Protein AF-A0A7S3NAS2-F1 (afdb_monomer_lite)

Structure (mmCIF, N/CA/C/O backbone):
data_AF-A0A7S3NAS2-F1
#
_entry.id   AF-A0A7S3NAS2-F1
#
loop_
_atom_site.group_PDB
_atom_site.id
_atom_site.type_symbol
_atom_site.label_atom_id
_atom_site.label_alt_id
_atom_site.label_comp_id
_atom_site.label_asym_id
_atom_site.label_entity_id
_atom_site.label_seq_id
_atom_site.pdbx_PDB_ins_code
_atom_site.Cartn_x
_atom_site.Cartn_y
_atom_site.Cartn_z
_atom_site.occupancy
_atom_site.B_iso_or_equiv
_atom_site.auth_seq_id
_atom_site.auth_comp_id
_atom_site.auth_asym_id
_atom_site.auth_atom_id
_atom_site.pdbx_PDB_model_num
ATOM 1 N N . ILE A 1 1 ? 49.429 23.864 3.002 1.00 45.00 1 ILE A N 1
ATOM 2 C CA . ILE A 1 1 ? 49.066 22.606 3.698 1.00 45.00 1 ILE A CA 1
ATOM 3 C C . ILE A 1 1 ? 47.971 21.965 2.868 1.00 45.00 1 ILE A C 1
ATOM 5 O O . ILE A 1 1 ? 46.980 22.615 2.568 1.00 45.00 1 ILE A O 1
ATOM 9 N N . THR A 1 2 ? 48.275 20.794 2.331 1.00 40.41 2 THR A N 1
ATOM 10 C CA . THR A 1 2 ? 47.599 20.140 1.210 1.00 40.41 2 THR A CA 1
ATOM 11 C C . THR A 1 2 ? 46.144 19.785 1.524 1.00 40.41 2 THR A C 1
ATOM 13 O O . THR A 1 2 ? 45.834 19.300 2.609 1.00 40.41 2 THR A O 1
ATOM 16 N N . MET A 1 3 ? 45.258 19.955 0.534 1.00 51.53 3 MET A N 1
ATOM 17 C CA . MET A 1 3 ? 43.866 19.462 0.502 1.00 51.53 3 MET A CA 1
ATOM 18 C C . MET A 1 3 ? 43.751 17.917 0.569 1.00 51.53 3 MET A C 1
ATOM 20 O O . MET A 1 3 ? 42.722 17.351 0.225 1.00 51.53 3 MET A O 1
ATOM 24 N N . SER A 1 4 ? 44.799 17.211 1.000 1.00 56.00 4 SER A N 1
ATOM 25 C CA . SER A 1 4 ? 44.917 15.752 0.943 1.00 56.00 4 SER A CA 1
ATOM 26 C C . SER A 1 4 ? 44.416 15.023 2.196 1.00 56.00 4 SER A C 1
ATOM 28 O O . SER A 1 4 ? 44.473 13.803 2.222 1.00 56.00 4 SER A O 1
ATOM 30 N N . ASN A 1 5 ? 43.935 15.736 3.225 1.00 56.59 5 ASN A N 1
ATOM 31 C CA . ASN A 1 5 ? 43.570 15.145 4.525 1.00 56.59 5 ASN A CA 1
ATOM 32 C C . ASN A 1 5 ? 42.090 15.306 4.921 1.00 56.59 5 ASN A C 1
ATOM 34 O O . ASN A 1 5 ? 41.724 15.011 6.058 1.00 56.59 5 ASN A O 1
ATOM 38 N N . LEU A 1 6 ? 41.216 15.756 4.017 1.00 57.75 6 LEU A N 1
ATOM 39 C CA . LEU A 1 6 ? 39.774 15.714 4.273 1.00 57.75 6 LEU A CA 1
ATOM 40 C C . LEU A 1 6 ? 39.255 14.314 3.935 1.00 57.75 6 LEU A C 1
ATOM 42 O O . LEU A 1 6 ? 38.996 13.995 2.777 1.00 57.75 6 LEU A O 1
ATOM 46 N N . ASN A 1 7 ? 39.121 13.475 4.965 1.00 61.97 7 ASN A N 1
ATOM 47 C CA . ASN A 1 7 ? 38.480 12.165 4.870 1.00 61.97 7 ASN A CA 1
ATOM 48 C C . ASN A 1 7 ? 37.118 12.287 4.162 1.00 61.97 7 ASN A C 1
ATOM 50 O O . ASN A 1 7 ? 36.307 13.153 4.499 1.00 61.97 7 ASN A O 1
ATOM 54 N N . ALA A 1 8 ? 36.835 11.384 3.219 1.00 61.78 8 ALA A N 1
ATOM 55 C CA . ALA A 1 8 ? 35.589 11.355 2.443 1.00 61.78 8 ALA A CA 1
ATOM 56 C C . ALA A 1 8 ? 34.310 11.357 3.318 1.00 61.78 8 ALA A C 1
ATOM 58 O O . ALA A 1 8 ? 33.257 11.849 2.907 1.00 61.78 8 ALA A O 1
ATOM 59 N N . SER A 1 9 ? 34.405 10.880 4.562 1.00 61.03 9 SER A N 1
ATOM 60 C CA . SER A 1 9 ? 33.341 10.919 5.575 1.00 61.03 9 SER A CA 1
ATOM 61 C C . SER A 1 9 ? 33.006 12.330 6.090 1.00 61.03 9 SER A C 1
ATOM 63 O O . SER A 1 9 ? 31.852 12.624 6.396 1.00 61.03 9 SER A O 1
ATOM 65 N N . GLN A 1 10 ? 33.977 13.243 6.155 1.00 61.06 10 GLN A N 1
ATOM 66 C CA . GLN A 1 10 ? 33.737 14.627 6.585 1.00 61.06 10 GLN A CA 1
ATOM 67 C C . GLN A 1 10 ? 33.110 15.468 5.462 1.00 61.06 10 GLN A C 1
ATOM 69 O O . GLN A 1 10 ? 32.237 16.299 5.713 1.00 61.06 10 GLN A O 1
ATOM 74 N N . LEU A 1 11 ? 33.485 15.199 4.208 1.00 62.84 11 LEU A N 1
ATOM 75 C CA . LEU A 1 11 ? 32.902 15.847 3.026 1.00 62.84 11 LEU A CA 1
ATOM 76 C C . LEU A 1 11 ? 31.455 15.395 2.759 1.00 62.84 11 LEU A C 1
ATOM 78 O O . LEU A 1 11 ? 30.619 16.203 2.352 1.00 62.84 11 LEU A O 1
ATOM 82 N N . THR A 1 12 ? 31.123 14.132 3.038 1.00 63.22 12 THR A N 1
ATOM 83 C CA . THR A 1 12 ? 29.741 13.622 2.943 1.00 63.22 12 THR A CA 1
ATOM 84 C C . THR A 1 12 ? 28.830 14.227 4.012 1.00 63.22 12 THR A C 1
ATOM 86 O O . THR A 1 12 ? 27.723 14.652 3.684 1.00 63.22 12 THR A O 1
ATOM 89 N N . PHE A 1 13 ? 29.300 14.385 5.254 1.00 67.31 13 PHE A N 1
ATOM 90 C CA . PHE A 1 13 ? 28.538 15.071 6.305 1.00 67.31 13 PHE A CA 1
ATOM 91 C C . PHE A 1 13 ? 28.228 16.536 5.951 1.00 67.31 13 PHE A C 1
ATOM 93 O O . PHE A 1 13 ? 27.088 16.982 6.098 1.00 67.31 13 PHE A O 1
ATOM 100 N N . LEU A 1 14 ? 29.203 17.272 5.403 1.00 69.81 14 LEU A N 1
ATOM 101 C CA . LEU A 1 14 ? 29.006 18.656 4.949 1.00 69.81 14 LEU A CA 1
ATOM 102 C C . LEU A 1 14 ? 28.025 18.768 3.765 1.00 69.81 14 LEU A C 1
ATOM 104 O O . LEU A 1 14 ? 27.341 19.784 3.638 1.00 69.81 14 LEU A O 1
ATOM 108 N N . ARG A 1 15 ? 27.902 17.724 2.933 1.00 67.75 15 ARG A N 1
ATOM 109 C CA . ARG A 1 15 ? 26.929 17.654 1.826 1.00 67.75 15 ARG A CA 1
ATOM 110 C C . ARG A 1 15 ? 25.514 17.284 2.295 1.00 67.75 15 ARG A C 1
ATOM 112 O O . ARG A 1 15 ? 24.540 17.815 1.763 1.00 67.75 15 ARG A O 1
ATOM 119 N N . VAL A 1 16 ? 25.389 16.408 3.294 1.00 74.00 16 VAL A N 1
ATOM 120 C CA . VAL A 1 16 ? 24.098 15.905 3.811 1.00 74.00 16 VAL A CA 1
ATOM 121 C C . VAL A 1 16 ? 23.488 16.838 4.869 1.00 74.00 16 VAL A C 1
ATOM 123 O O . VAL A 1 16 ? 22.265 16.984 4.933 1.00 74.00 16 VAL A O 1
ATOM 126 N N . GLY A 1 17 ? 24.309 17.545 5.651 1.00 79.69 17 GLY A N 1
ATOM 127 C CA . GLY A 1 17 ? 23.861 18.475 6.696 1.00 79.69 17 GLY A CA 1
ATOM 128 C C . GLY A 1 17 ? 22.845 19.526 6.214 1.00 79.69 17 GLY A C 1
ATOM 129 O O . GLY A 1 17 ? 21.773 19.649 6.812 1.00 79.69 17 GLY A O 1
ATOM 130 N N . PRO A 1 18 ? 23.092 20.243 5.099 1.00 85.38 18 PRO A N 1
ATOM 131 C CA . PRO A 1 18 ? 22.132 21.197 4.546 1.00 85.38 18 PRO A CA 1
ATOM 132 C C . PRO A 1 18 ? 20.806 20.560 4.097 1.00 85.38 18 PRO A C 1
ATOM 134 O O . PRO A 1 18 ? 19.758 21.197 4.220 1.00 85.38 18 PRO A O 1
ATOM 137 N N . GLN A 1 19 ? 20.822 19.314 3.605 1.00 82.19 19 GLN A N 1
ATOM 138 C CA . GLN A 1 19 ? 19.605 18.592 3.213 1.00 82.19 19 GLN A CA 1
ATOM 139 C C . GLN A 1 19 ? 18.783 18.167 4.434 1.00 82.19 19 GLN A C 1
ATOM 141 O O . GLN A 1 19 ? 17.576 18.410 4.465 1.00 82.19 19 GLN A O 1
ATOM 146 N N . LEU A 1 20 ? 19.429 17.655 5.485 1.00 84.44 20 LEU A N 1
ATOM 147 C CA . LEU A 1 20 ? 18.758 17.338 6.749 1.00 84.44 20 LEU A CA 1
ATOM 148 C C . LEU A 1 20 ? 18.153 18.586 7.397 1.00 84.44 20 LEU A C 1
ATOM 150 O O . LEU A 1 20 ? 17.009 18.558 7.843 1.00 84.44 20 LEU A O 1
ATOM 154 N N . VAL A 1 21 ? 18.859 19.720 7.375 1.00 88.06 21 VAL A N 1
ATOM 155 C CA . VAL A 1 21 ? 18.317 20.995 7.868 1.00 88.06 21 VAL A CA 1
ATOM 156 C C . VAL A 1 21 ? 17.099 21.440 7.049 1.00 88.06 21 VAL A C 1
ATOM 158 O O . VAL A 1 21 ? 16.148 21.965 7.628 1.00 88.06 21 VAL A O 1
ATOM 161 N N . ARG A 1 22 ? 17.073 21.219 5.725 1.00 85.94 22 ARG A N 1
ATOM 162 C CA . ARG A 1 22 ? 15.877 21.481 4.899 1.00 85.94 22 ARG A CA 1
ATOM 163 C C . ARG A 1 22 ? 14.706 20.580 5.301 1.00 85.94 22 ARG A C 1
ATOM 165 O O . ARG A 1 22 ? 13.615 21.102 5.514 1.00 85.94 22 ARG A O 1
ATOM 172 N N . VAL A 1 23 ? 14.930 19.280 5.495 1.00 86.00 23 VAL A N 1
ATOM 173 C CA . VAL A 1 23 ? 13.893 18.339 5.964 1.00 86.00 23 VAL A CA 1
ATOM 174 C C . VAL A 1 23 ? 13.367 18.739 7.350 1.00 86.00 23 VAL A C 1
ATOM 176 O O . VAL A 1 23 ? 12.157 18.844 7.548 1.00 86.00 23 VAL A O 1
ATOM 179 N N . LEU A 1 24 ? 14.250 19.084 8.293 1.00 87.00 24 LEU A N 1
ATOM 180 C CA . LEU A 1 24 ? 13.869 19.556 9.632 1.00 87.00 24 LEU A CA 1
ATOM 181 C C . LEU A 1 24 ? 13.107 20.891 9.607 1.00 87.00 24 LEU A C 1
ATOM 183 O O . LEU A 1 24 ? 12.275 21.152 10.480 1.00 87.00 24 LEU A O 1
ATOM 187 N N . ARG A 1 25 ? 13.342 21.748 8.606 1.00 85.94 25 ARG A N 1
ATOM 188 C CA . ARG A 1 25 ? 12.520 22.950 8.391 1.00 85.94 25 ARG A CA 1
ATOM 189 C C . ARG A 1 25 ? 11.116 22.586 7.910 1.00 85.94 25 ARG A C 1
ATOM 191 O O . ARG A 1 25 ? 10.161 23.162 8.426 1.00 85.94 25 ARG A O 1
ATOM 198 N N . VAL A 1 26 ? 10.983 21.621 6.995 1.00 88.69 26 VAL A N 1
ATOM 199 C CA . VAL A 1 26 ? 9.677 21.116 6.522 1.00 88.69 26 VAL A CA 1
ATOM 200 C C . VAL A 1 26 ? 8.904 20.435 7.656 1.00 88.69 26 VAL A C 1
ATOM 202 O O . VAL A 1 26 ? 7.703 20.651 7.779 1.00 88.69 26 VAL A O 1
ATOM 205 N N . MET A 1 27 ? 9.580 19.741 8.579 1.00 86.12 27 MET A N 1
ATOM 206 C CA . MET A 1 27 ? 8.953 19.149 9.774 1.00 86.12 27 MET A CA 1
ATOM 207 C C . MET A 1 27 ? 8.182 20.158 10.633 1.00 86.12 27 MET A C 1
ATOM 209 O O . MET A 1 27 ? 7.256 19.774 11.346 1.00 86.12 27 MET A O 1
ATOM 213 N N . ARG A 1 28 ? 8.486 21.461 10.551 1.00 84.94 28 ARG A N 1
ATOM 214 C CA . ARG A 1 28 ? 7.706 22.500 11.246 1.00 84.94 28 ARG A CA 1
ATOM 215 C C . ARG A 1 28 ? 6.265 22.597 10.744 1.00 84.94 28 ARG A C 1
ATOM 217 O O . ARG A 1 28 ? 5.431 23.120 11.478 1.00 84.94 28 ARG A O 1
ATOM 224 N N . VAL A 1 29 ? 5.946 22.080 9.554 1.00 87.25 29 VAL A N 1
ATOM 225 C CA . VAL A 1 29 ? 4.570 21.949 9.038 1.00 87.25 29 VAL A CA 1
ATOM 226 C C . VAL A 1 29 ? 3.717 21.043 9.941 1.00 87.25 29 VAL A C 1
ATOM 228 O O . VAL A 1 29 ? 2.517 21.270 10.052 1.00 87.25 29 VAL A O 1
ATOM 231 N N . SER A 1 30 ? 4.320 20.131 10.717 1.00 84.19 30 SER A N 1
ATOM 232 C CA . SER A 1 30 ? 3.618 19.321 11.735 1.00 84.19 30 SER A CA 1
ATOM 233 C C . SER A 1 30 ? 2.870 20.146 12.792 1.00 84.19 30 SER A C 1
ATOM 235 O O . SER A 1 30 ? 1.912 19.664 13.395 1.00 84.19 30 SER A O 1
ATOM 237 N N . ARG A 1 31 ? 3.231 21.422 12.996 1.00 82.81 31 ARG A N 1
ATOM 238 C CA . ARG A 1 31 ? 2.453 22.329 13.857 1.00 82.81 31 ARG A CA 1
ATOM 239 C C . ARG A 1 31 ? 1.033 22.567 13.333 1.00 82.81 31 ARG A C 1
ATOM 241 O O . ARG A 1 31 ? 0.148 22.825 14.140 1.00 82.81 31 ARG A O 1
ATOM 248 N N . LEU A 1 32 ? 0.806 22.448 12.021 1.00 82.00 32 LEU A N 1
ATOM 249 C CA . LEU A 1 32 ? -0.530 22.488 11.420 1.00 82.00 32 LEU A CA 1
ATOM 250 C C . LEU A 1 32 ? -1.319 21.217 11.752 1.00 82.00 32 LEU A C 1
ATOM 252 O O . LEU A 1 32 ? -2.501 21.306 12.053 1.00 82.00 32 LEU A O 1
ATOM 256 N N . LEU A 1 33 ? -0.666 20.053 11.825 1.00 79.31 33 LEU A N 1
ATOM 257 C CA . LEU A 1 33 ? -1.311 18.821 12.297 1.00 79.31 33 LEU A CA 1
ATOM 258 C C . LEU A 1 33 ? -1.750 18.934 13.765 1.00 79.31 33 LEU A C 1
ATOM 260 O O . LEU A 1 33 ? -2.759 18.364 14.155 1.00 79.31 33 LEU A O 1
ATOM 264 N N . ARG A 1 34 ? -1.069 19.743 14.589 1.00 75.12 34 ARG A N 1
ATOM 265 C CA . ARG A 1 34 ? -1.550 20.052 15.950 1.00 75.12 34 ARG A CA 1
ATOM 266 C C . ARG A 1 34 ? -2.834 20.890 15.962 1.00 75.12 34 ARG A C 1
ATOM 268 O O . ARG A 1 34 ? -3.556 20.837 16.952 1.00 75.12 34 ARG A O 1
ATOM 275 N N . LEU A 1 35 ? -3.138 21.645 14.901 1.00 80.12 35 LEU A N 1
ATOM 276 C CA . LEU A 1 35 ? -4.401 22.386 14.780 1.00 80.12 35 LEU A CA 1
ATOM 277 C C . LEU A 1 35 ? -5.594 21.434 14.646 1.00 80.12 35 LEU A C 1
ATOM 279 O O . LEU A 1 35 ? -6.678 21.742 15.131 1.00 80.12 35 LEU A O 1
ATOM 283 N N . ILE A 1 36 ? -5.363 20.244 14.086 1.00 79.38 36 ILE A N 1
ATOM 284 C CA . ILE A 1 36 ? -6.353 19.168 14.011 1.00 79.38 36 ILE A CA 1
ATOM 285 C C . ILE A 1 36 ? -6.830 18.772 15.404 1.00 79.38 36 ILE A C 1
ATOM 287 O O . ILE A 1 36 ? -8.019 18.557 15.605 1.00 79.38 36 ILE A O 1
ATOM 291 N N . ASN A 1 37 ? -5.935 18.805 16.395 1.00 73.25 37 ASN A N 1
ATOM 292 C CA . ASN A 1 37 ? -6.285 18.495 17.776 1.00 73.25 37 ASN A CA 1
ATOM 293 C C . ASN A 1 37 ? -7.156 19.552 18.465 1.00 73.25 37 ASN A C 1
ATOM 295 O O . ASN A 1 37 ? -7.595 19.328 19.589 1.00 73.25 37 ASN A O 1
ATOM 299 N N . LYS A 1 38 ? -7.393 20.701 17.823 1.00 84.00 38 LYS A N 1
ATOM 300 C CA . LYS A 1 38 ? -8.284 21.740 18.347 1.00 84.00 38 LYS A CA 1
ATOM 301 C C . LYS A 1 38 ? -9.718 21.605 17.845 1.00 84.00 38 LYS A C 1
ATOM 303 O O . LYS A 1 38 ? -10.608 22.160 18.478 1.00 84.00 38 LYS A O 1
ATOM 308 N N . HIS A 1 39 ? -9.944 20.909 16.726 1.00 85.56 39 HIS A N 1
ATOM 309 C CA . HIS A 1 39 ? -11.277 20.766 16.148 1.00 85.56 39 HIS A CA 1
ATOM 310 C C . HIS A 1 39 ? -11.808 19.338 16.354 1.00 85.56 39 HIS A C 1
ATOM 312 O O . HIS A 1 39 ? -11.333 18.420 15.676 1.00 85.56 39 HIS A O 1
ATOM 318 N N . PRO A 1 40 ? -12.812 19.127 17.229 1.00 78.44 40 PRO A N 1
ATOM 319 C CA . PRO A 1 40 ? -13.299 17.787 17.565 1.00 78.44 40 PRO A CA 1
ATOM 320 C C . PRO A 1 40 ? -13.805 17.022 16.332 1.00 78.44 40 PRO A C 1
ATOM 322 O O . PRO A 1 40 ? -13.564 15.824 16.209 1.00 78.44 40 PRO A O 1
ATOM 325 N N . GLY A 1 41 ? -14.399 17.720 15.355 1.00 80.69 41 GLY A N 1
ATOM 326 C CA . GLY A 1 41 ? -14.827 17.102 14.096 1.00 80.69 41 GLY A CA 1
ATOM 327 C C . GLY A 1 41 ? -13.675 16.562 13.237 1.00 80.69 41 GLY A C 1
ATOM 328 O O . GLY A 1 41 ? -13.816 15.513 12.621 1.00 80.69 41 GLY A O 1
ATOM 329 N N . LEU A 1 42 ? -12.505 17.217 13.225 1.00 82.75 42 LEU A N 1
ATOM 330 C CA . LEU A 1 42 ? -11.368 16.748 12.419 1.00 82.75 42 LEU A CA 1
ATOM 331 C C . LEU A 1 42 ? -10.613 15.617 13.131 1.00 82.75 42 LEU A C 1
ATOM 333 O O . LEU A 1 42 ? -10.123 14.692 12.485 1.00 82.75 42 LEU A O 1
ATOM 337 N N . GLN A 1 43 ? -10.581 15.647 14.468 1.00 82.44 43 GLN A N 1
ATOM 338 C CA . GLN A 1 43 ? -10.091 14.525 15.271 1.00 82.44 43 GLN A CA 1
ATOM 339 C C . GLN A 1 43 ? -10.919 13.260 15.051 1.00 82.44 43 GLN A C 1
ATOM 341 O O . GLN A 1 43 ? -10.341 12.178 14.972 1.00 82.44 43 GLN A O 1
ATOM 346 N N . ALA A 1 44 ? -12.246 13.392 14.948 1.00 76.00 44 ALA A N 1
ATOM 347 C CA . ALA A 1 44 ? -13.125 12.264 14.663 1.00 76.00 44 ALA A CA 1
ATOM 348 C C . ALA A 1 44 ? -12.750 11.599 13.329 1.00 76.00 44 ALA A C 1
ATOM 350 O O . ALA A 1 44 ? -12.483 10.402 13.313 1.00 76.00 44 ALA A O 1
ATOM 351 N N . LEU A 1 45 ? -12.591 12.380 12.252 1.00 83.38 45 LEU A N 1
ATOM 352 C CA . LEU A 1 45 ? -12.199 11.862 10.933 1.00 83.38 45 LEU A CA 1
ATOM 353 C C . LEU A 1 45 ? -10.852 11.125 10.955 1.00 83.38 45 LEU A C 1
ATOM 355 O O . LEU A 1 45 ? -10.745 10.018 10.429 1.00 83.38 45 LEU A O 1
ATOM 359 N N . ILE A 1 46 ? -9.825 11.699 11.593 1.00 84.06 46 ILE A N 1
ATOM 360 C CA . ILE A 1 46 ? -8.512 11.039 11.688 1.00 84.06 46 ILE A CA 1
ATOM 361 C C . ILE A 1 46 ? -8.595 9.749 12.501 1.00 84.06 46 ILE A C 1
ATOM 363 O O . ILE A 1 46 ? -7.988 8.751 12.115 1.00 84.06 46 ILE A O 1
ATOM 367 N N . LYS A 1 47 ? -9.339 9.743 13.613 1.00 77.88 47 LYS A N 1
ATOM 368 C CA . LYS A 1 47 ? -9.532 8.530 14.419 1.00 77.88 47 LYS A CA 1
ATOM 369 C C . LYS A 1 47 ? -10.215 7.427 13.614 1.00 77.88 47 LYS A C 1
ATOM 371 O O . LYS A 1 47 ? -9.765 6.288 13.694 1.00 77.88 47 LYS A O 1
ATOM 376 N N . THR A 1 48 ? -11.216 7.760 12.802 1.00 77.31 48 THR A N 1
ATOM 377 C CA . THR A 1 48 ? -11.873 6.796 11.908 1.00 77.31 48 THR A CA 1
ATOM 378 C C . THR A 1 48 ? -10.893 6.226 10.881 1.00 77.31 48 THR A C 1
ATOM 380 O O . THR A 1 48 ? -10.803 5.008 10.740 1.00 77.31 48 THR A O 1
ATOM 383 N N . ILE A 1 49 ? -10.079 7.075 10.240 1.00 82.31 49 ILE A N 1
ATOM 384 C CA . ILE A 1 49 ? -9.048 6.624 9.289 1.00 82.31 49 ILE A CA 1
ATOM 385 C C . ILE A 1 49 ? -8.044 5.688 9.978 1.00 82.31 49 ILE A C 1
ATOM 387 O O . ILE A 1 49 ? -7.770 4.601 9.470 1.00 82.31 49 ILE A O 1
ATOM 391 N N . MET A 1 50 ? -7.535 6.060 11.158 1.00 83.50 50 MET A N 1
ATOM 392 C CA . MET A 1 50 ? -6.591 5.221 11.907 1.00 83.50 50 MET A CA 1
ATOM 393 C C . MET A 1 50 ? -7.200 3.888 12.346 1.00 83.50 50 MET A C 1
ATOM 395 O O . MET A 1 50 ? -6.483 2.894 12.377 1.00 83.50 50 MET A O 1
ATOM 399 N N . PHE A 1 51 ? -8.496 3.847 12.663 1.00 78.50 51 PHE A N 1
ATOM 400 C CA . PHE A 1 51 ? -9.189 2.611 13.026 1.00 78.50 51 PHE A CA 1
ATOM 401 C C . PHE A 1 51 ? -9.401 1.683 11.819 1.00 78.50 51 PHE A C 1
ATOM 403 O O . PHE A 1 51 ? -9.304 0.469 11.959 1.00 78.50 51 PHE A O 1
ATOM 410 N N . SER A 1 52 ? -9.624 2.240 10.623 1.00 78.25 52 SER A N 1
ATOM 411 C CA . SER A 1 52 ? -9.754 1.457 9.382 1.00 78.25 52 SER A CA 1
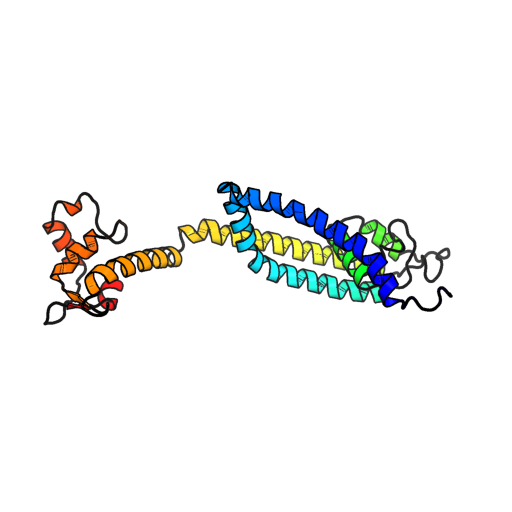ATOM 412 C C . SER A 1 52 ? -8.418 0.952 8.810 1.00 78.25 52 SER A C 1
ATOM 414 O O . SER A 1 52 ? -8.393 -0.018 8.051 1.00 78.25 52 SER A O 1
ATOM 416 N N . LEU A 1 53 ? -7.296 1.577 9.188 1.00 85.31 53 LEU A N 1
ATOM 417 C CA . LEU A 1 53 ? -5.975 1.296 8.620 1.00 85.31 53 LEU A CA 1
ATOM 418 C C . LEU A 1 53 ? -5.476 -0.151 8.836 1.00 85.31 53 LEU A C 1
ATOM 420 O O . LEU A 1 53 ? -4.966 -0.726 7.876 1.00 85.31 53 LEU A O 1
ATOM 424 N N . PRO A 1 54 ? -5.605 -0.782 10.023 1.00 83.75 54 PRO A N 1
ATOM 425 C CA . PRO A 1 54 ? -5.095 -2.136 10.254 1.00 83.75 54 PRO A CA 1
ATOM 426 C C . PRO A 1 54 ? -5.719 -3.178 9.324 1.00 83.75 54 PRO A C 1
ATOM 428 O O . PRO A 1 54 ? -5.015 -4.024 8.782 1.00 83.75 54 PRO A O 1
ATOM 431 N N . SER A 1 55 ? -7.026 -3.085 9.085 1.00 78.75 55 SER A N 1
ATOM 432 C CA . SER A 1 55 ? -7.736 -3.997 8.186 1.00 78.75 55 SER A CA 1
ATOM 433 C C . SER A 1 55 ? -7.311 -3.809 6.728 1.00 78.75 55 SER A C 1
ATOM 435 O O . SER A 1 55 ? -7.121 -4.786 6.003 1.00 78.75 55 SER A O 1
ATOM 437 N N . LEU A 1 56 ? -7.078 -2.557 6.317 1.00 83.44 56 LEU A N 1
ATOM 438 C CA . LEU A 1 56 ? -6.550 -2.215 4.995 1.00 83.44 56 LEU A CA 1
ATOM 439 C C . LEU A 1 56 ? -5.139 -2.767 4.760 1.00 83.44 56 LEU A C 1
ATOM 441 O O . LEU A 1 56 ? -4.834 -3.198 3.647 1.00 83.44 56 LEU A O 1
ATOM 445 N N . LEU A 1 57 ? -4.285 -2.786 5.791 1.00 87.06 57 LEU A N 1
ATOM 446 C CA . LEU A 1 57 ? -2.899 -3.253 5.673 1.00 87.06 57 LEU A CA 1
ATOM 447 C C . LEU A 1 57 ? -2.796 -4.718 5.234 1.00 87.06 57 LEU A C 1
ATOM 449 O O . LEU A 1 57 ? -1.865 -5.052 4.505 1.00 87.06 57 LEU A O 1
ATOM 453 N N . ASN A 1 58 ? -3.752 -5.576 5.599 1.00 83.94 58 ASN A N 1
ATOM 454 C CA . ASN A 1 58 ? -3.741 -6.981 5.183 1.00 83.94 58 ASN A CA 1
ATOM 455 C C . ASN A 1 58 ? -3.881 -7.115 3.659 1.00 83.94 58 ASN A C 1
ATOM 457 O O . ASN A 1 58 ? -3.075 -7.788 3.018 1.00 83.94 58 ASN A O 1
ATOM 461 N N . VAL A 1 59 ? -4.839 -6.415 3.048 1.00 85.00 59 VAL A N 1
ATOM 462 C CA . VAL A 1 59 ? -5.021 -6.447 1.584 1.00 85.00 59 VAL A CA 1
ATOM 463 C C . VAL A 1 59 ? -3.938 -5.652 0.870 1.00 85.00 59 VAL A C 1
ATOM 465 O O . VAL A 1 59 ? -3.423 -6.088 -0.159 1.00 85.00 59 VAL A O 1
ATOM 468 N N . PHE A 1 60 ? -3.531 -4.519 1.438 1.00 86.88 60 PHE A N 1
ATOM 469 C CA . PHE A 1 60 ? -2.415 -3.746 0.909 1.00 86.88 60 PHE A CA 1
ATOM 470 C C . PHE A 1 60 ? -1.113 -4.561 0.896 1.00 86.88 60 PHE A C 1
ATOM 472 O O . PHE A 1 60 ? -0.341 -4.461 -0.054 1.00 86.88 60 PHE A O 1
ATOM 479 N N . SER A 1 61 ? -0.880 -5.425 1.890 1.00 90.38 61 SER A N 1
ATOM 480 C CA . SER A 1 61 ? 0.293 -6.308 1.903 1.00 90.38 61 SER A CA 1
ATOM 481 C C . SER A 1 61 ? 0.276 -7.328 0.760 1.00 90.38 61 SER A C 1
ATOM 483 O O . SER A 1 61 ? 1.317 -7.564 0.148 1.00 90.38 61 SER A O 1
ATOM 485 N N . LEU A 1 62 ? -0.900 -7.857 0.399 1.00 90.69 62 LEU A N 1
ATOM 486 C CA . LEU A 1 62 ? -1.064 -8.710 -0.780 1.00 90.69 62 LEU A CA 1
ATOM 487 C C . LEU A 1 62 ? -0.764 -7.939 -2.075 1.00 90.69 62 LEU A C 1
ATOM 489 O O . LEU A 1 62 ? -0.048 -8.448 -2.936 1.00 90.69 62 LEU A O 1
ATOM 493 N N . LEU A 1 63 ? -1.258 -6.703 -2.201 1.00 92.06 63 LEU A N 1
ATOM 494 C CA . LEU A 1 63 ? -0.951 -5.840 -3.347 1.00 92.06 63 LEU A CA 1
ATOM 495 C C . LEU A 1 63 ? 0.557 -5.558 -3.454 1.00 92.06 63 LEU A C 1
ATOM 497 O O . LEU A 1 63 ? 1.134 -5.680 -4.533 1.00 92.06 63 LEU A O 1
ATOM 501 N N . MET A 1 64 ? 1.217 -5.258 -2.332 1.00 93.62 64 MET A N 1
ATOM 502 C CA . MET A 1 64 ? 2.667 -5.039 -2.293 1.00 93.62 64 MET A CA 1
ATOM 503 C C . MET A 1 64 ? 3.465 -6.298 -2.643 1.00 93.62 64 MET A C 1
ATOM 505 O O . MET A 1 64 ? 4.515 -6.187 -3.273 1.00 93.62 64 MET A O 1
ATOM 509 N N . LEU A 1 65 ? 2.975 -7.491 -2.291 1.00 95.25 65 LEU A N 1
ATOM 510 C CA . LEU A 1 65 ? 3.585 -8.754 -2.715 1.00 95.25 65 LEU A CA 1
ATOM 511 C C . LEU A 1 65 ? 3.496 -8.935 -4.237 1.00 95.25 65 LEU A C 1
ATOM 513 O O . LEU A 1 65 ? 4.472 -9.343 -4.863 1.00 95.25 65 LEU A O 1
ATOM 517 N N . ILE A 1 66 ? 2.356 -8.593 -4.842 1.00 94.69 66 ILE A N 1
ATOM 518 C CA . ILE A 1 66 ? 2.198 -8.616 -6.302 1.00 94.69 66 ILE A CA 1
ATOM 519 C C . ILE A 1 66 ? 3.179 -7.632 -6.944 1.00 94.69 66 ILE A C 1
ATOM 521 O O . ILE A 1 66 ? 3.910 -8.018 -7.855 1.00 94.69 66 ILE A O 1
ATOM 525 N N . PHE A 1 67 ? 3.272 -6.399 -6.436 1.00 96.56 67 PHE A N 1
ATOM 526 C CA . PHE A 1 67 ? 4.241 -5.425 -6.947 1.00 96.56 67 PHE A CA 1
ATOM 527 C C . PHE A 1 67 ? 5.674 -5.926 -6.813 1.00 96.56 67 PHE A C 1
ATOM 529 O O . PHE A 1 67 ? 6.453 -5.768 -7.744 1.00 96.56 67 PHE A O 1
ATOM 536 N N . PHE A 1 68 ? 6.019 -6.571 -5.700 1.00 97.19 68 PHE A N 1
ATOM 537 C CA . PHE A 1 68 ? 7.342 -7.151 -5.490 1.00 97.19 68 PHE A CA 1
ATOM 538 C C . PHE A 1 68 ? 7.682 -8.208 -6.551 1.00 97.19 68 PHE A C 1
ATOM 540 O O . PHE A 1 68 ? 8.739 -8.131 -7.178 1.00 97.19 68 PHE A O 1
ATOM 547 N N . ILE A 1 69 ? 6.773 -9.161 -6.788 1.00 97.00 69 ILE A N 1
ATOM 548 C CA . ILE A 1 69 ? 6.962 -10.234 -7.775 1.00 97.00 69 ILE A CA 1
ATOM 549 C C . ILE A 1 69 ? 7.118 -9.646 -9.180 1.00 97.00 69 ILE A C 1
ATOM 551 O O . ILE A 1 69 ? 8.066 -9.985 -9.890 1.00 97.00 69 ILE A O 1
ATOM 555 N N . PHE A 1 70 ? 6.217 -8.739 -9.568 1.00 96.94 70 PHE A N 1
ATOM 556 C CA . PHE A 1 70 ? 6.266 -8.109 -10.884 1.00 96.94 70 PHE A CA 1
ATOM 557 C C . PHE A 1 70 ? 7.485 -7.202 -11.042 1.00 96.94 70 PHE A C 1
ATOM 559 O O . PHE A 1 70 ? 8.103 -7.232 -12.093 1.00 96.94 70 PHE A O 1
ATOM 566 N N . SER A 1 71 ? 7.921 -6.494 -9.999 1.00 97.56 71 SER A N 1
ATOM 567 C CA . SER A 1 71 ? 9.133 -5.665 -10.060 1.00 97.56 71 SER A CA 1
ATOM 568 C C . SER A 1 71 ? 10.373 -6.495 -10.375 1.00 97.56 71 SER A C 1
ATOM 570 O O . SER A 1 71 ? 11.135 -6.126 -11.261 1.00 97.56 71 SER A O 1
ATOM 572 N N . ILE A 1 72 ? 10.554 -7.642 -9.708 1.00 96.94 72 ILE A N 1
ATOM 573 C CA . ILE A 1 72 ? 11.685 -8.546 -9.986 1.00 96.94 72 ILE A CA 1
ATOM 574 C C . ILE A 1 72 ? 11.591 -9.116 -11.402 1.00 96.94 72 ILE A C 1
ATOM 576 O O . ILE A 1 72 ? 12.588 -9.158 -12.120 1.00 96.94 72 ILE A O 1
ATOM 580 N N . LEU A 1 73 ? 10.393 -9.537 -11.814 1.00 96.50 73 LEU A N 1
ATOM 581 C CA . LEU A 1 73 ? 10.159 -10.049 -13.161 1.00 96.50 73 LEU A CA 1
ATOM 582 C C . LEU A 1 73 ? 10.448 -8.973 -14.224 1.00 96.50 73 LEU A C 1
ATOM 584 O O . LEU A 1 73 ? 11.095 -9.259 -15.225 1.00 96.50 73 LEU A O 1
ATOM 588 N N . GLY A 1 74 ? 10.019 -7.735 -13.988 1.00 95.56 74 GLY A N 1
ATOM 589 C CA . GLY A 1 74 ? 10.273 -6.588 -14.851 1.00 95.56 74 GLY A CA 1
ATOM 590 C C . GLY A 1 74 ? 11.760 -6.265 -14.951 1.00 95.56 74 GLY A C 1
ATOM 591 O O . GLY A 1 74 ? 12.244 -6.054 -16.059 1.00 95.56 74 GLY A O 1
ATOM 592 N N . CYS A 1 75 ? 12.498 -6.322 -13.835 1.00 95.19 75 CYS A N 1
ATOM 593 C CA . CYS A 1 75 ? 13.956 -6.200 -13.856 1.00 95.19 75 CYS A CA 1
ATOM 594 C C . CYS A 1 75 ? 14.605 -7.265 -14.730 1.00 95.19 75 CYS A C 1
ATOM 596 O O . CYS A 1 75 ? 15.494 -6.946 -15.500 1.00 95.19 75 CYS A O 1
ATOM 598 N N . PHE A 1 76 ? 14.143 -8.512 -14.653 1.00 93.12 76 PHE A N 1
ATOM 599 C CA . PHE A 1 76 ? 14.712 -9.596 -15.449 1.00 93.12 76 PHE A CA 1
ATOM 600 C C . PHE A 1 76 ? 14.395 -9.482 -16.950 1.00 93.12 76 PHE A C 1
ATOM 602 O O . PHE A 1 76 ? 15.224 -9.835 -17.784 1.00 93.12 76 PHE A O 1
ATOM 609 N N . ILE A 1 77 ? 13.191 -9.026 -17.313 1.00 92.25 77 ILE A N 1
ATOM 610 C CA . ILE A 1 77 ? 12.737 -9.001 -18.715 1.00 92.25 77 ILE A CA 1
ATOM 611 C C . ILE A 1 77 ? 13.159 -7.715 -19.439 1.00 92.25 77 ILE A C 1
ATOM 613 O O . ILE A 1 77 ? 13.442 -7.763 -20.636 1.00 92.25 77 ILE A O 1
ATOM 617 N N . PHE A 1 78 ? 13.173 -6.575 -18.744 1.00 92.94 78 PHE A N 1
ATOM 618 C CA . PHE A 1 78 ? 13.366 -5.241 -19.330 1.00 92.94 78 PHE A CA 1
ATOM 619 C C . PHE A 1 78 ? 14.680 -4.579 -18.893 1.00 92.94 78 PHE A C 1
ATOM 621 O O . PHE A 1 78 ? 14.810 -3.354 -18.959 1.00 92.94 78 PHE A O 1
ATOM 628 N N . GLU A 1 79 ? 15.651 -5.373 -18.434 1.00 89.00 79 GLU A N 1
ATOM 629 C CA . GLU A 1 79 ? 16.980 -4.876 -18.081 1.00 89.00 79 GLU A CA 1
ATOM 630 C C . GLU A 1 79 ? 17.640 -4.180 -19.280 1.00 89.00 79 GLU A C 1
ATOM 632 O O . GLU A 1 79 ? 17.666 -4.699 -20.397 1.00 89.00 79 GLU A O 1
ATOM 637 N N . GLY A 1 80 ? 18.202 -2.995 -19.047 1.00 85.56 80 GLY A N 1
ATOM 638 C CA . GLY A 1 80 ? 18.938 -2.239 -20.055 1.00 85.56 80 GLY A CA 1
ATOM 639 C C . GLY A 1 80 ? 18.078 -1.303 -20.904 1.00 85.56 80 GLY A C 1
ATOM 640 O O . GLY A 1 80 ? 18.634 -0.565 -21.713 1.00 85.56 80 GLY A O 1
ATOM 641 N N . ILE A 1 81 ? 16.755 -1.258 -20.726 1.00 90.00 81 ILE A N 1
ATOM 642 C CA . ILE A 1 81 ? 15.923 -0.249 -21.399 1.00 90.00 81 ILE A CA 1
ATOM 643 C C . ILE A 1 81 ? 16.027 1.074 -20.630 1.00 90.00 81 ILE A C 1
ATOM 645 O O . ILE A 1 81 ? 15.546 1.197 -19.505 1.00 90.00 81 ILE A O 1
ATOM 649 N N . ASN A 1 82 ? 16.660 2.067 -21.257 1.00 88.25 82 ASN A N 1
ATOM 650 C CA . ASN A 1 82 ? 17.005 3.361 -20.651 1.00 88.25 82 ASN A CA 1
ATOM 651 C C . ASN A 1 82 ? 16.444 4.561 -21.405 1.00 88.25 82 ASN A C 1
ATOM 653 O O . ASN A 1 82 ? 16.618 5.706 -20.989 1.00 88.25 82 ASN A O 1
ATOM 657 N N . SER A 1 83 ? 15.832 4.338 -22.561 1.00 87.75 83 SER A N 1
ATOM 658 C CA . SER A 1 83 ? 15.323 5.424 -23.385 1.00 87.75 83 SER A CA 1
ATOM 659 C C . SER A 1 83 ? 14.059 4.978 -24.101 1.00 87.75 83 SER A C 1
ATOM 661 O O . SER A 1 83 ? 14.056 3.974 -24.808 1.00 87.75 83 SER A O 1
ATOM 663 N N . GLY A 1 84 ? 12.998 5.751 -23.926 1.00 87.12 84 GLY A N 1
ATOM 664 C CA . GLY A 1 84 ? 11.717 5.576 -24.591 1.00 87.12 84 GLY A CA 1
ATOM 665 C C . GLY A 1 84 ? 10.951 6.893 -24.623 1.00 87.12 84 GLY A C 1
ATOM 666 O O . GLY A 1 84 ? 11.515 7.963 -24.379 1.00 87.12 84 GLY A O 1
ATOM 667 N N . TYR A 1 85 ? 9.661 6.824 -24.925 1.00 88.69 85 TYR A N 1
ATOM 668 C CA . TYR A 1 85 ? 8.768 7.971 -24.813 1.00 88.69 85 TYR A CA 1
ATOM 669 C C . TYR A 1 85 ? 8.527 8.364 -23.344 1.00 88.69 85 TYR A C 1
ATOM 671 O O . TYR A 1 85 ? 8.530 9.549 -23.008 1.00 88.69 85 TYR A O 1
ATOM 679 N N . ILE A 1 86 ? 8.356 7.372 -22.464 1.00 92.31 86 ILE A N 1
ATOM 680 C CA . ILE A 1 86 ? 8.187 7.543 -21.012 1.00 92.31 86 ILE A CA 1
ATOM 681 C C . ILE A 1 86 ? 9.429 7.086 -20.246 1.00 92.31 86 ILE A C 1
ATOM 683 O O . ILE A 1 86 ? 9.753 7.684 -19.213 1.00 92.31 86 ILE A O 1
ATOM 687 N N . ILE A 1 87 ? 10.090 6.026 -20.720 1.00 92.38 87 ILE A N 1
ATOM 688 C CA . ILE A 1 87 ? 11.248 5.437 -20.039 1.00 92.38 87 ILE A CA 1
ATOM 689 C C . ILE A 1 87 ? 12.453 6.378 -20.115 1.00 92.38 87 ILE A C 1
ATOM 691 O O . ILE A 1 87 ? 12.851 6.823 -21.193 1.00 92.38 87 ILE A O 1
ATOM 695 N N . ASP A 1 88 ? 13.043 6.650 -18.952 1.00 90.50 88 ASP A N 1
ATOM 696 C CA . ASP A 1 88 ? 14.231 7.488 -18.786 1.00 90.50 88 ASP A CA 1
ATOM 697 C C . ASP A 1 88 ? 15.201 6.884 -17.749 1.00 90.50 88 ASP A C 1
ATOM 699 O O . ASP A 1 88 ? 14.948 5.822 -17.170 1.00 90.50 88 ASP A O 1
ATOM 703 N N . ASP A 1 89 ? 16.316 7.573 -17.487 1.00 89.69 89 ASP A N 1
ATOM 704 C CA . ASP A 1 89 ? 17.355 7.141 -16.536 1.00 89.69 89 ASP A CA 1
ATOM 705 C C . ASP A 1 89 ? 16.836 6.917 -15.097 1.00 89.69 89 ASP A C 1
ATOM 707 O O . ASP A 1 89 ? 17.472 6.211 -14.311 1.00 89.69 89 ASP A O 1
ATOM 711 N N . PHE A 1 90 ? 15.677 7.480 -14.739 1.00 90.31 90 PHE A N 1
ATOM 712 C CA . PHE A 1 90 ? 15.049 7.353 -13.418 1.00 90.31 90 PHE A CA 1
ATOM 713 C C . PHE A 1 90 ? 13.753 6.522 -13.435 1.00 90.31 90 PHE A C 1
ATOM 715 O O . PHE A 1 90 ? 13.326 6.024 -12.393 1.00 90.31 90 PHE A O 1
ATOM 722 N N . LYS A 1 91 ? 13.118 6.368 -14.599 1.00 93.50 91 LYS A N 1
ATOM 723 C CA . LYS A 1 91 ? 11.859 5.647 -14.830 1.00 93.50 91 LYS A CA 1
ATOM 724 C C . LYS A 1 91 ? 12.117 4.420 -15.692 1.00 93.50 91 LYS A C 1
ATOM 726 O O . LYS A 1 91 ? 11.751 4.375 -16.862 1.00 93.50 91 LYS A O 1
ATOM 731 N N . ASN A 1 92 ? 12.764 3.427 -15.108 1.00 93.50 92 ASN A N 1
ATOM 732 C CA . ASN A 1 92 ? 13.143 2.199 -15.796 1.00 93.50 92 ASN A CA 1
ATOM 733 C C . ASN A 1 92 ? 12.984 0.984 -14.879 1.00 93.50 92 ASN A C 1
ATOM 735 O O . ASN A 1 92 ? 12.563 1.095 -13.725 1.00 93.50 92 ASN A O 1
ATOM 739 N N . PHE A 1 93 ? 13.334 -0.178 -15.421 1.00 95.31 93 PHE A N 1
ATOM 740 C CA . PHE A 1 93 ? 13.304 -1.457 -14.724 1.00 95.31 93 PHE A CA 1
ATOM 741 C C . PHE A 1 93 ? 14.704 -1.971 -14.352 1.00 95.31 93 PHE A C 1
ATOM 743 O O . PHE A 1 93 ? 14.822 -3.117 -13.948 1.00 95.31 93 PHE A O 1
ATOM 750 N N . ASN A 1 94 ? 15.769 -1.167 -14.432 1.00 92.69 94 ASN A N 1
ATOM 751 C CA . ASN A 1 94 ? 17.123 -1.678 -14.155 1.00 92.69 94 ASN A CA 1
ATOM 752 C C . ASN A 1 94 ? 17.356 -1.981 -12.676 1.00 92.69 94 ASN A C 1
ATOM 754 O O . ASN A 1 94 ? 17.997 -2.966 -12.328 1.00 92.69 94 ASN A O 1
ATOM 758 N N . ASP A 1 95 ? 16.829 -1.123 -11.805 1.00 93.62 95 ASP A N 1
ATOM 759 C CA . ASP A 1 95 ? 16.942 -1.273 -10.362 1.00 93.62 95 ASP A CA 1
ATOM 760 C C . ASP A 1 95 ? 15.600 -1.691 -9.777 1.00 93.62 95 ASP A C 1
ATOM 762 O O . ASP A 1 95 ? 14.558 -1.131 -10.126 1.00 93.62 95 ASP A O 1
ATOM 766 N N . PHE A 1 96 ? 15.626 -2.588 -8.789 1.00 95.06 96 PHE A N 1
ATOM 767 C CA . PHE A 1 96 ? 14.418 -3.022 -8.082 1.00 95.06 96 PHE A CA 1
ATOM 768 C C . PHE A 1 96 ? 13.599 -1.841 -7.527 1.00 95.06 96 PHE A C 1
ATOM 770 O O . PHE A 1 96 ? 12.372 -1.848 -7.584 1.00 95.06 96 PHE A O 1
ATOM 777 N N . GLY A 1 97 ? 14.268 -0.801 -7.014 1.00 94.81 97 GLY A N 1
ATOM 778 C CA . GLY A 1 97 ? 13.599 0.398 -6.503 1.00 94.81 97 GLY A CA 1
ATOM 779 C C . GLY A 1 97 ? 12.841 1.169 -7.587 1.00 94.81 97 GLY A C 1
ATOM 780 O O . GLY A 1 97 ? 11.692 1.552 -7.369 1.00 94.81 97 GLY A O 1
ATOM 781 N N . ASN A 1 98 ? 13.451 1.346 -8.762 1.00 94.75 98 ASN A N 1
ATOM 782 C CA . ASN A 1 98 ? 12.812 2.017 -9.896 1.00 94.75 98 ASN A CA 1
ATOM 783 C C . ASN A 1 98 ? 11.687 1.148 -10.472 1.00 94.75 98 ASN A C 1
ATOM 785 O O . ASN A 1 98 ? 10.589 1.652 -10.692 1.00 94.75 98 ASN A O 1
ATOM 789 N N . ALA A 1 99 ? 11.904 -0.166 -10.595 1.00 96.44 99 ALA A N 1
ATOM 790 C CA . ALA A 1 99 ? 10.888 -1.121 -11.030 1.00 96.44 99 ALA A CA 1
ATOM 791 C C . ALA A 1 99 ? 9.657 -1.126 -10.106 1.00 96.44 99 ALA A C 1
ATOM 793 O O . ALA A 1 99 ? 8.525 -1.144 -10.591 1.00 96.44 99 ALA A O 1
ATOM 794 N N . MET A 1 100 ? 9.857 -1.027 -8.787 1.00 96.44 100 MET A N 1
ATOM 795 C CA . MET A 1 100 ? 8.770 -0.899 -7.811 1.00 96.44 100 MET A CA 1
ATOM 796 C C . MET A 1 100 ? 7.981 0.402 -8.003 1.00 96.44 100 MET A C 1
ATOM 798 O O . MET A 1 100 ? 6.750 0.383 -8.010 1.00 96.44 100 MET A O 1
ATOM 802 N N . LEU A 1 101 ? 8.665 1.532 -8.206 1.00 95.50 101 LEU A N 1
ATOM 803 C CA . LEU A 1 101 ? 8.008 2.812 -8.500 1.00 95.50 101 LEU A CA 1
ATOM 804 C C . LEU A 1 101 ? 7.245 2.773 -9.833 1.00 95.50 101 LEU A C 1
ATOM 806 O O . LEU A 1 101 ? 6.135 3.301 -9.917 1.00 95.50 101 LEU A O 1
ATOM 810 N N . MET A 1 102 ? 7.797 2.102 -10.846 1.00 95.19 102 MET A N 1
ATOM 811 C CA . MET A 1 102 ? 7.123 1.874 -12.123 1.00 95.19 102 MET A CA 1
ATOM 812 C C . MET A 1 102 ? 5.870 1.015 -11.945 1.00 95.19 102 MET A C 1
ATOM 814 O O . MET A 1 102 ? 4.814 1.386 -12.449 1.00 95.19 102 MET A O 1
ATOM 818 N N . CYS A 1 103 ? 5.937 -0.073 -11.170 1.00 96.00 103 CYS A N 1
ATOM 819 C CA . CYS A 1 103 ? 4.765 -0.894 -10.852 1.00 96.00 103 CYS A CA 1
ATOM 820 C C . CYS A 1 103 ? 3.670 -0.078 -10.149 1.00 96.00 103 CYS A C 1
ATOM 822 O O . CYS A 1 103 ? 2.501 -0.212 -10.504 1.00 96.00 103 CYS A O 1
ATOM 824 N N . ILE A 1 104 ? 4.033 0.811 -9.214 1.00 94.94 104 ILE A N 1
ATOM 825 C CA . ILE A 1 104 ? 3.078 1.716 -8.549 1.00 94.94 104 ILE A CA 1
ATOM 826 C C . ILE A 1 104 ? 2.414 2.657 -9.564 1.00 94.94 104 ILE A C 1
ATOM 828 O O . ILE A 1 104 ? 1.192 2.791 -9.550 1.00 94.94 104 ILE A O 1
ATOM 832 N N . ARG A 1 105 ? 3.193 3.271 -10.464 1.00 94.81 105 ARG A N 1
ATOM 833 C CA . ARG A 1 105 ? 2.673 4.152 -11.526 1.00 94.81 105 ARG A CA 1
ATOM 834 C C . ARG A 1 105 ? 1.729 3.417 -12.480 1.00 94.81 105 ARG A C 1
ATOM 836 O O . ARG A 1 105 ? 0.684 3.931 -12.861 1.00 94.81 105 ARG A O 1
ATOM 843 N N . ILE A 1 106 ? 2.086 2.197 -12.862 1.00 94.94 106 ILE A N 1
ATOM 844 C CA . ILE A 1 106 ? 1.258 1.388 -13.757 1.00 94.94 106 ILE A CA 1
ATOM 845 C C . ILE A 1 106 ? -0.031 0.966 -13.045 1.00 94.94 106 ILE A C 1
ATOM 847 O O . ILE A 1 106 ? -1.103 1.039 -13.635 1.00 94.94 106 ILE A O 1
ATOM 851 N N . ALA A 1 107 ? 0.041 0.600 -11.763 1.00 94.75 107 ALA A N 1
ATOM 852 C CA . ALA A 1 107 ? -1.125 0.192 -10.985 1.00 94.75 107 ALA A CA 1
ATOM 853 C C . ALA A 1 107 ? -2.156 1.318 -10.787 1.00 94.75 107 ALA A C 1
ATOM 855 O O . ALA A 1 107 ? -3.346 1.029 -10.654 1.00 94.75 107 ALA A O 1
ATOM 856 N N . THR A 1 108 ? -1.739 2.591 -10.808 1.00 92.62 108 THR A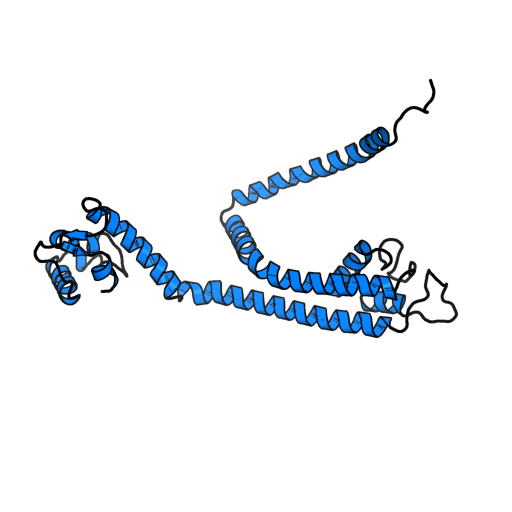 N 1
ATOM 857 C CA . THR A 1 108 ? -2.666 3.739 -10.835 1.00 92.62 108 THR A CA 1
ATOM 858 C C . THR A 1 108 ? -3.276 3.989 -12.219 1.00 92.62 108 THR A C 1
ATOM 860 O O . THR A 1 108 ? -4.160 4.835 -12.348 1.00 92.62 108 THR A O 1
ATOM 863 N N . GLY A 1 109 ? -2.848 3.247 -13.246 1.00 91.69 109 GLY A N 1
ATOM 864 C CA . GLY A 1 109 ? -3.301 3.377 -14.630 1.00 91.69 109 GLY A CA 1
ATOM 865 C C . GLY A 1 109 ? -2.610 4.497 -15.410 1.00 91.69 109 GLY A C 1
ATOM 866 O O . GLY A 1 109 ? -3.052 4.827 -16.510 1.00 91.69 109 GLY A O 1
ATOM 867 N N . GLU A 1 110 ? -1.543 5.088 -14.870 1.00 92.75 110 GLU A N 1
ATOM 868 C CA . GLU A 1 110 ? -0.843 6.205 -15.503 1.00 92.75 110 GLU A CA 1
ATOM 869 C C . GLU A 1 110 ? 0.137 5.705 -16.574 1.00 92.75 110 GLU A C 1
ATOM 871 O O . GLU A 1 110 ? 1.067 4.957 -16.279 1.00 92.75 110 GLU A O 1
ATOM 876 N N . ASP A 1 111 ? -0.063 6.142 -17.822 1.00 93.31 111 ASP A N 1
ATOM 877 C CA . ASP A 1 111 ? 0.820 5.911 -18.979 1.00 93.31 111 ASP A CA 1
ATOM 878 C C . ASP A 1 111 ? 1.194 4.449 -19.280 1.00 93.31 111 ASP A C 1
ATOM 880 O O . ASP A 1 111 ? 2.070 4.188 -20.106 1.00 93.31 111 ASP A O 1
ATOM 884 N N . TRP A 1 112 ? 0.514 3.475 -18.673 1.00 94.50 112 TRP A N 1
ATOM 885 C CA . TRP A 1 112 ? 0.838 2.058 -18.830 1.00 94.50 112 TRP A CA 1
ATOM 886 C C . TRP A 1 112 ? 0.889 1.562 -20.289 1.00 94.50 112 TRP A C 1
ATOM 888 O O . TRP A 1 112 ? 1.769 0.747 -20.575 1.00 94.50 112 TRP A O 1
ATOM 898 N N . PRO A 1 113 ? 0.053 2.044 -21.243 1.00 93.94 113 PRO A N 1
ATOM 899 C CA . PRO A 1 113 ? 0.155 1.606 -22.632 1.00 93.94 113 PRO A CA 1
ATOM 900 C C . PRO A 1 113 ? 1.429 2.123 -23.304 1.00 93.94 113 PRO A C 1
ATOM 902 O O . PRO A 1 113 ? 2.008 1.423 -24.129 1.00 93.94 113 PRO A O 1
ATOM 905 N N . TYR A 1 114 ? 1.883 3.327 -22.940 1.00 93.56 114 TYR A N 1
ATOM 906 C CA . TYR A 1 114 ? 3.112 3.917 -23.473 1.00 93.56 114 TYR A CA 1
ATOM 907 C C . TYR A 1 114 ? 4.353 3.248 -22.883 1.00 93.56 114 TYR A C 1
ATOM 909 O O . TYR A 1 114 ? 5.286 2.948 -23.618 1.00 93.56 114 TYR A O 1
ATOM 917 N N . ILE A 1 115 ? 4.334 2.928 -21.586 1.00 94.38 115 ILE A N 1
ATOM 918 C CA . ILE A 1 115 ? 5.403 2.148 -20.944 1.00 94.38 115 ILE A CA 1
ATOM 919 C C . ILE A 1 115 ? 5.495 0.755 -21.582 1.00 94.38 115 ILE A C 1
ATOM 921 O O . ILE A 1 115 ? 6.585 0.280 -21.894 1.00 94.38 115 ILE A O 1
ATOM 925 N N . MET A 1 116 ? 4.350 0.112 -21.834 1.00 94.94 116 MET A N 1
ATOM 926 C CA . MET A 1 116 ? 4.303 -1.156 -22.559 1.00 94.94 116 MET A CA 1
ATOM 927 C C . MET A 1 116 ? 4.868 -1.017 -23.976 1.00 94.94 116 MET A C 1
ATOM 929 O O . MET A 1 116 ? 5.611 -1.894 -24.403 1.00 94.94 116 MET A O 1
ATOM 933 N N . TYR A 1 117 ? 4.522 0.053 -24.697 1.00 92.19 117 TYR A N 1
ATOM 934 C CA . TYR A 1 117 ? 5.034 0.310 -26.043 1.00 92.19 117 TYR A CA 1
ATOM 935 C C . TYR A 1 117 ? 6.561 0.455 -26.052 1.00 92.19 117 TYR A C 1
ATOM 937 O O . TYR A 1 117 ? 7.225 -0.227 -26.831 1.00 92.19 117 TYR A O 1
ATOM 945 N N . ASP A 1 118 ? 7.117 1.251 -25.134 1.00 92.00 118 ASP A N 1
ATOM 946 C CA . ASP A 1 118 ? 8.567 1.423 -24.985 1.00 92.00 118 ASP A CA 1
ATOM 947 C C . ASP A 1 118 ? 9.273 0.085 -24.694 1.00 92.00 118 ASP A C 1
ATOM 949 O O . ASP A 1 118 ? 10.318 -0.211 -25.270 1.00 92.00 118 ASP A O 1
ATOM 953 N N . CYS A 1 119 ? 8.675 -0.764 -23.851 1.00 92.44 119 CYS A N 1
ATOM 954 C CA . CYS A 1 119 ? 9.214 -2.086 -23.521 1.00 92.44 119 CYS A CA 1
ATOM 955 C C . CYS A 1 119 ? 8.986 -3.161 -24.598 1.00 92.44 119 CYS A C 1
ATOM 957 O O . CYS A 1 119 ? 9.577 -4.237 -24.499 1.00 92.44 119 CYS A O 1
ATOM 959 N N . ASN A 1 120 ? 8.126 -2.916 -25.591 1.00 92.69 120 ASN A N 1
ATOM 960 C CA . ASN A 1 120 ? 7.772 -3.875 -26.645 1.00 92.69 120 ASN A CA 1
ATOM 961 C C . ASN A 1 120 ? 8.466 -3.577 -27.983 1.00 92.69 120 ASN A C 1
ATOM 963 O O . ASN A 1 120 ? 8.187 -4.239 -28.980 1.00 92.69 120 ASN A O 1
ATOM 967 N N . ASN A 1 121 ? 9.340 -2.570 -28.036 1.00 87.62 121 ASN A N 1
ATOM 968 C CA . ASN A 1 121 ? 10.008 -2.189 -29.272 1.00 87.62 121 ASN A CA 1
ATOM 969 C C . ASN A 1 121 ? 11.025 -3.260 -29.708 1.00 87.62 121 ASN A C 1
ATOM 971 O O . ASN A 1 121 ? 12.135 -3.335 -29.179 1.00 87.62 121 ASN A O 1
ATOM 975 N N . THR A 1 122 ? 10.640 -4.090 -30.678 1.00 82.38 122 THR A N 1
ATOM 976 C CA . THR A 1 122 ? 11.490 -5.122 -31.296 1.00 82.38 122 THR A CA 1
ATOM 977 C C . THR A 1 122 ? 11.908 -4.763 -32.724 1.00 82.38 122 THR A C 1
ATOM 979 O O . THR A 1 122 ? 12.292 -5.651 -33.488 1.00 82.38 122 THR A O 1
ATOM 982 N N . ASP A 1 123 ? 11.787 -3.495 -33.118 1.00 81.44 123 ASP A N 1
ATOM 983 C CA . ASP A 1 123 ? 12.134 -3.055 -34.468 1.00 81.44 123 ASP A CA 1
ATOM 984 C C . ASP A 1 123 ? 13.642 -3.182 -34.729 1.00 81.44 123 ASP A C 1
ATOM 986 O O . ASP A 1 123 ? 14.466 -3.101 -33.816 1.00 81.44 123 ASP A O 1
ATOM 990 N N . SER A 1 124 ? 14.025 -3.342 -36.001 1.00 75.00 124 SER A N 1
ATOM 991 C CA . SER A 1 124 ? 15.435 -3.463 -3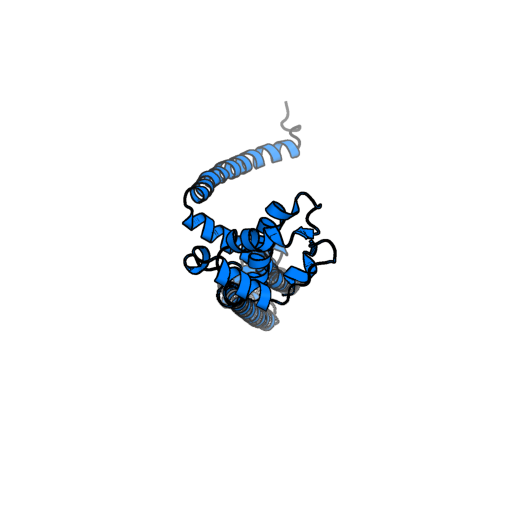6.411 1.00 75.00 124 SER A CA 1
ATOM 992 C C . SER A 1 124 ? 16.288 -2.239 -36.067 1.00 75.00 124 SER A C 1
ATOM 994 O O . SER A 1 124 ? 17.510 -2.349 -36.004 1.00 75.00 124 SER A O 1
ATOM 996 N N . ASP A 1 125 ? 15.645 -1.092 -35.837 1.00 81.88 125 ASP A N 1
ATOM 997 C CA . ASP A 1 125 ? 16.289 0.182 -35.506 1.00 81.88 125 ASP A CA 1
ATOM 998 C C . ASP A 1 125 ? 16.516 0.355 -33.991 1.00 81.88 125 ASP A C 1
ATOM 1000 O O . ASP A 1 125 ? 16.976 1.407 -33.535 1.00 81.88 125 ASP A O 1
ATOM 1004 N N . CYS A 1 126 ? 16.196 -0.663 -33.185 1.00 84.62 126 CYS A N 1
ATOM 1005 C CA . CYS A 1 126 ? 16.421 -0.616 -31.749 1.00 84.62 126 CYS A CA 1
ATOM 1006 C C . CYS A 1 126 ? 17.924 -0.691 -31.412 1.00 84.62 126 CYS A C 1
ATOM 1008 O O . CYS A 1 126 ? 18.711 -1.396 -32.044 1.00 84.62 126 CYS A O 1
ATOM 1010 N N . ILE A 1 127 ? 18.339 0.047 -30.380 1.00 83.75 127 ILE A N 1
ATOM 1011 C CA . ILE A 1 127 ? 19.712 0.057 -29.876 1.00 83.75 127 ILE A CA 1
ATOM 1012 C C . ILE A 1 127 ? 19.796 -0.959 -28.727 1.00 83.75 127 ILE A C 1
ATOM 1014 O O . ILE A 1 127 ? 19.114 -0.765 -27.706 1.00 83.75 127 ILE A O 1
ATOM 1018 N N . PRO A 1 128 ? 20.629 -2.014 -28.844 1.00 82.12 128 PRO A N 1
ATOM 1019 C CA . PRO A 1 128 ? 20.805 -3.002 -27.783 1.00 82.12 128 PRO A CA 1
ATOM 1020 C C . PRO A 1 128 ? 21.233 -2.337 -26.472 1.00 82.12 128 PRO A C 1
ATOM 1022 O O . PRO A 1 128 ? 22.158 -1.525 -26.456 1.00 82.12 128 PRO A O 1
ATOM 1025 N N . GLY A 1 129 ? 20.546 -2.658 -25.373 1.00 78.31 129 GLY A N 1
ATOM 1026 C CA . GLY A 1 129 ? 20.826 -2.069 -24.057 1.00 78.31 129 GLY A CA 1
ATOM 1027 C C . GLY A 1 129 ? 20.463 -0.584 -23.928 1.00 78.31 129 GLY A C 1
ATOM 1028 O O . GLY A 1 129 ? 21.021 0.104 -23.070 1.00 78.31 129 GLY A O 1
ATOM 1029 N N . LYS A 1 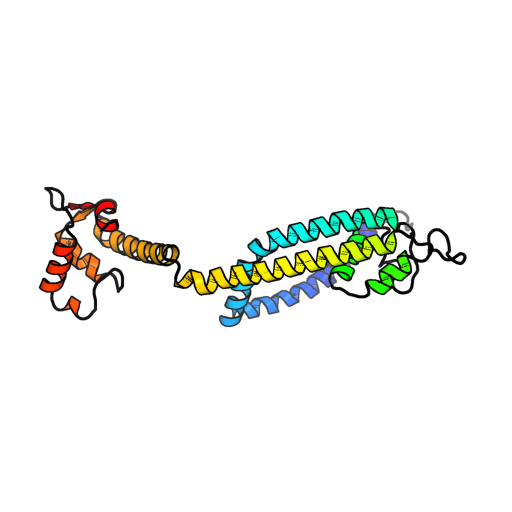130 ? 19.571 -0.072 -24.791 1.00 82.31 130 LYS A N 1
ATOM 1030 C CA . LYS A 1 130 ? 18.928 1.241 -24.614 1.00 82.31 130 LYS A CA 1
ATOM 1031 C C . LYS A 1 130 ? 17.444 1.250 -24.960 1.00 82.31 130 LYS A C 1
ATOM 1033 O O . LYS A 1 130 ? 16.663 1.742 -24.153 1.00 82.31 130 LYS A O 1
ATOM 1038 N N . THR A 1 131 ? 17.076 0.756 -26.145 1.00 85.31 131 THR A N 1
ATOM 1039 C CA . THR A 1 131 ? 15.699 0.849 -26.673 1.00 85.31 131 THR A CA 1
ATOM 1040 C C . THR A 1 131 ? 15.130 -0.483 -27.155 1.00 85.31 131 THR A C 1
ATOM 1042 O O . THR A 1 131 ? 13.941 -0.553 -27.443 1.00 85.31 131 THR A O 1
ATOM 1045 N N . CYS A 1 132 ? 15.950 -1.537 -27.254 1.00 87.25 132 CYS A N 1
ATOM 1046 C CA . CYS A 1 132 ? 15.457 -2.870 -27.592 1.00 87.25 132 CYS A CA 1
ATOM 1047 C C . CYS A 1 132 ? 14.666 -3.457 -26.423 1.00 87.25 132 CYS A C 1
ATOM 1049 O O . CYS A 1 132 ? 15.217 -3.697 -25.349 1.00 87.25 132 CYS A O 1
ATOM 1051 N N . GLY A 1 133 ? 13.382 -3.683 -26.667 1.00 88.31 133 GLY A N 1
ATOM 1052 C CA . GLY A 1 133 ? 12.453 -4.304 -25.746 1.00 88.31 133 GLY A CA 1
ATOM 1053 C C . GLY A 1 133 ? 12.381 -5.821 -25.883 1.00 88.31 133 GLY A C 1
ATOM 1054 O O . GLY A 1 133 ? 13.232 -6.475 -26.488 1.00 88.31 133 GLY A O 1
ATOM 1055 N N . SER A 1 134 ? 11.316 -6.383 -25.322 1.00 88.62 134 SER A N 1
ATOM 1056 C CA . SER A 1 134 ? 11.033 -7.814 -25.338 1.00 88.62 134 SER A CA 1
ATOM 1057 C C . SER A 1 134 ? 9.615 -8.066 -25.850 1.00 88.62 134 SER A C 1
ATOM 1059 O O . SER A 1 134 ? 8.688 -7.391 -25.398 1.00 88.62 134 SER A O 1
ATOM 1061 N N . PRO A 1 135 ? 9.387 -9.082 -26.706 1.00 88.56 135 PRO A N 1
ATOM 1062 C CA . PRO A 1 135 ? 8.042 -9.427 -27.177 1.00 88.56 135 PRO A CA 1
ATOM 1063 C C . PRO A 1 135 ? 7.121 -9.910 -26.041 1.00 88.56 135 PRO A C 1
ATOM 1065 O O . PRO A 1 135 ? 5.902 -9.967 -26.195 1.00 88.56 135 PRO A O 1
ATOM 1068 N N . TYR A 1 136 ? 7.683 -10.250 -24.874 1.00 90.88 136 TYR A N 1
ATOM 1069 C CA . TYR A 1 136 ? 6.921 -10.610 -23.676 1.00 90.88 136 TYR A CA 1
ATOM 1070 C C . TYR A 1 136 ? 6.364 -9.387 -22.921 1.00 90.88 136 TYR A C 1
ATOM 1072 O O . TYR A 1 136 ? 5.644 -9.556 -21.934 1.00 90.88 136 TYR A O 1
ATOM 1080 N N . ALA A 1 137 ? 6.643 -8.160 -23.377 1.00 93.38 137 ALA A N 1
ATOM 1081 C CA . ALA A 1 137 ? 6.133 -6.937 -22.763 1.00 93.38 137 ALA A CA 1
ATOM 1082 C C . ALA A 1 137 ? 4.604 -6.916 -22.696 1.00 93.38 137 ALA A C 1
ATOM 1084 O O . ALA A 1 137 ? 4.034 -6.694 -21.627 1.00 93.38 137 ALA A O 1
ATOM 1085 N N . THR A 1 138 ? 3.923 -7.215 -23.803 1.00 93.69 138 THR A N 1
ATOM 1086 C CA . THR A 1 138 ? 2.456 -7.153 -23.855 1.00 93.69 138 THR A CA 1
ATOM 1087 C C . THR A 1 138 ? 1.808 -8.067 -22.816 1.00 93.69 138 THR A C 1
ATOM 1089 O O . THR A 1 138 ? 0.918 -7.630 -22.088 1.00 93.69 138 THR A O 1
ATOM 1092 N N . ILE A 1 139 ? 2.272 -9.316 -22.690 1.00 95.50 139 ILE A N 1
ATOM 1093 C CA . ILE A 1 139 ? 1.696 -10.254 -21.718 1.00 95.50 139 ILE A CA 1
ATOM 1094 C C . ILE A 1 139 ? 2.016 -9.849 -20.275 1.00 95.50 139 ILE A C 1
ATOM 1096 O O . ILE A 1 139 ? 1.147 -9.957 -19.409 1.00 95.50 139 ILE A O 1
ATOM 1100 N N . TYR A 1 140 ? 3.213 -9.314 -20.020 1.00 96.12 140 TYR A N 1
ATOM 1101 C CA . TYR A 1 140 ? 3.602 -8.795 -18.710 1.00 96.12 140 TYR A CA 1
ATOM 1102 C C . TYR A 1 140 ? 2.688 -7.642 -18.262 1.00 96.12 140 TYR A C 1
ATOM 1104 O O . TYR A 1 140 ? 2.048 -7.744 -17.215 1.00 96.12 140 TYR A O 1
ATOM 1112 N N . PHE A 1 141 ? 2.561 -6.576 -19.062 1.00 96.44 141 PHE A N 1
ATOM 1113 C CA . PHE A 1 141 ? 1.812 -5.379 -18.655 1.00 96.44 141 PHE A CA 1
ATOM 1114 C C . PHE A 1 141 ? 0.300 -5.621 -18.616 1.00 96.44 141 PHE A C 1
ATOM 1116 O O . PHE A 1 141 ? -0.361 -5.173 -17.680 1.00 96.44 141 PHE A O 1
ATOM 1123 N N . VAL A 1 142 ? -0.256 -6.370 -19.576 1.00 95.88 142 VAL A N 1
ATOM 1124 C CA . VAL A 1 142 ? -1.696 -6.679 -19.588 1.00 95.88 142 VAL A CA 1
ATOM 1125 C C . VAL A 1 142 ? -2.076 -7.573 -18.407 1.00 95.88 142 VAL A C 1
ATOM 1127 O O . VAL A 1 142 ? -3.065 -7.293 -17.728 1.00 95.88 142 VAL A O 1
ATOM 1130 N N . SER A 1 143 ? -1.291 -8.618 -18.111 1.00 96.25 143 SER A N 1
ATOM 1131 C CA . SER A 1 143 ? -1.570 -9.479 -16.951 1.00 96.25 143 SER A CA 1
ATOM 1132 C C . SER A 1 143 ? -1.440 -8.716 -15.632 1.00 96.25 143 SER A C 1
ATOM 1134 O O . SER A 1 143 ? -2.329 -8.822 -14.785 1.00 96.25 143 SER A O 1
ATOM 1136 N N . PHE A 1 144 ? -0.403 -7.885 -15.486 1.00 96.25 144 PHE A N 1
ATOM 1137 C CA . PHE A 1 144 ? -0.227 -7.020 -14.322 1.00 96.25 144 PHE A CA 1
ATOM 1138 C C . PHE A 1 144 ? -1.420 -6.081 -14.124 1.00 96.25 144 PHE A C 1
ATOM 1140 O O . PHE A 1 144 ? -1.964 -6.007 -13.021 1.00 96.25 144 PHE A O 1
ATOM 1147 N N . GLN A 1 145 ? -1.871 -5.410 -15.189 1.00 95.00 145 GLN A N 1
ATOM 1148 C CA . GLN A 1 145 ? -2.978 -4.458 -15.122 1.00 95.00 145 GLN A CA 1
ATOM 1149 C C . GLN A 1 145 ? -4.296 -5.132 -14.722 1.00 95.00 145 GLN A C 1
ATOM 1151 O O . GLN A 1 145 ? -5.034 -4.602 -13.886 1.00 95.00 145 GLN A O 1
ATOM 1156 N N . VAL A 1 146 ? -4.589 -6.311 -15.282 1.00 95.31 146 VAL A N 1
ATOM 1157 C CA . VAL A 1 146 ? -5.791 -7.086 -14.936 1.00 95.31 146 VAL A CA 1
ATOM 1158 C C . VAL A 1 146 ? -5.750 -7.526 -13.473 1.00 95.31 146 VAL A C 1
ATOM 1160 O O . VAL A 1 146 ? -6.722 -7.311 -12.745 1.00 95.31 146 VAL A O 1
ATOM 1163 N N . ILE A 1 147 ? -4.622 -8.083 -13.019 1.00 94.44 147 ILE A N 1
ATOM 1164 C CA . ILE A 1 147 ? -4.451 -8.536 -11.631 1.00 94.44 147 ILE A CA 1
ATOM 1165 C C . ILE A 1 147 ? -4.574 -7.356 -10.659 1.00 94.44 147 ILE A C 1
ATOM 1167 O O . ILE A 1 147 ? -5.321 -7.445 -9.685 1.00 94.44 147 ILE A O 1
ATOM 1171 N N . CYS A 1 148 ? -3.901 -6.236 -10.932 1.00 93.62 148 CYS A N 1
ATOM 1172 C CA . CYS A 1 148 ? -3.962 -5.052 -10.075 1.00 93.62 148 CYS A CA 1
ATOM 1173 C C . CYS A 1 148 ? -5.375 -4.480 -10.001 1.00 93.62 148 CYS A C 1
ATOM 1175 O O . CYS A 1 148 ? -5.860 -4.197 -8.908 1.00 93.62 148 CYS A O 1
ATOM 1177 N N . THR A 1 149 ? -6.070 -4.372 -11.136 1.00 92.44 149 THR A N 1
ATOM 1178 C CA . THR A 1 149 ? -7.453 -3.872 -11.171 1.00 92.44 149 THR A CA 1
ATOM 1179 C C . THR A 1 149 ? -8.390 -4.780 -10.370 1.00 92.44 149 THR A C 1
ATOM 1181 O O . THR A 1 149 ? -9.214 -4.286 -9.601 1.00 92.44 149 THR A O 1
ATOM 1184 N N . PHE A 1 150 ? -8.233 -6.104 -10.481 1.00 92.19 150 PHE A N 1
ATOM 1185 C CA . PHE A 1 150 ? -9.011 -7.071 -9.703 1.00 92.19 150 PHE A CA 1
ATOM 1186 C C . PHE A 1 150 ? -8.763 -6.936 -8.194 1.00 92.19 150 PHE A C 1
ATOM 1188 O O . PHE A 1 150 ? -9.709 -6.878 -7.409 1.00 92.19 150 PHE A O 1
ATOM 1195 N N . VAL A 1 151 ? -7.499 -6.833 -7.776 1.00 91.44 151 VAL A N 1
ATOM 1196 C CA . VAL A 1 151 ? -7.144 -6.659 -6.358 1.00 91.44 151 VAL A CA 1
ATOM 1197 C C . VAL A 1 151 ? -7.640 -5.318 -5.818 1.00 91.44 151 VAL A C 1
ATOM 1199 O O . VAL A 1 151 ? -8.182 -5.277 -4.716 1.00 91.44 151 VAL A O 1
ATOM 1202 N N . MET A 1 152 ? -7.526 -4.237 -6.592 1.00 89.25 152 MET A N 1
ATOM 1203 C CA . MET A 1 152 ? -8.036 -2.917 -6.208 1.00 89.25 152 MET A CA 1
ATOM 1204 C C . MET A 1 152 ? -9.560 -2.911 -6.046 1.00 89.25 152 MET A C 1
ATOM 1206 O O . MET A 1 152 ? -10.072 -2.325 -5.092 1.00 89.25 152 MET A O 1
ATOM 1210 N N . LEU A 1 153 ? -10.288 -3.608 -6.922 1.00 90.88 153 LEU A N 1
ATOM 1211 C CA . LEU A 1 153 ? -11.736 -3.779 -6.792 1.00 90.88 153 LEU A CA 1
ATOM 1212 C C . LEU A 1 153 ? -12.092 -4.581 -5.532 1.00 90.88 153 LEU A C 1
ATOM 1214 O O . LEU A 1 153 ? -12.992 -4.188 -4.791 1.00 90.88 153 LEU A O 1
ATOM 1218 N N . ASN A 1 154 ? -11.349 -5.648 -5.233 1.00 87.56 154 ASN A N 1
ATOM 1219 C CA . ASN A 1 154 ? -11.544 -6.416 -4.001 1.00 87.56 154 ASN A CA 1
ATOM 1220 C C . ASN A 1 154 ? -11.226 -5.596 -2.740 1.00 87.56 154 ASN A C 1
ATOM 1222 O O . ASN A 1 154 ? -11.928 -5.731 -1.739 1.00 87.56 154 ASN A O 1
ATOM 1226 N N . LEU A 1 155 ? -10.222 -4.713 -2.787 1.00 88.25 155 LEU A N 1
ATOM 1227 C CA . LEU A 1 155 ? -9.926 -3.774 -1.700 1.00 88.25 155 LEU A CA 1
ATOM 1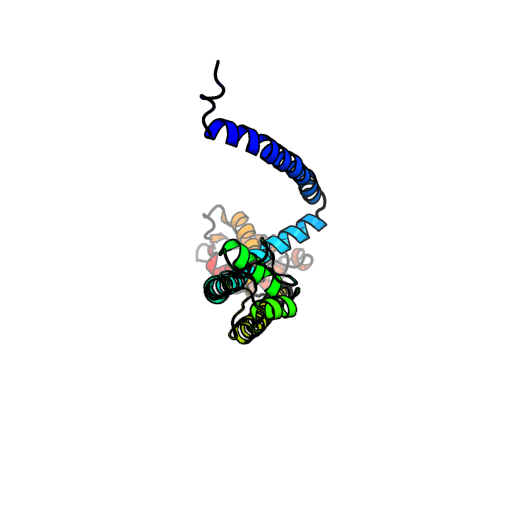228 C C . LEU A 1 155 ? -11.101 -2.817 -1.486 1.00 88.25 155 LEU A C 1
ATOM 1230 O O . LEU A 1 155 ? -11.533 -2.624 -0.353 1.00 88.25 155 LEU A O 1
ATOM 1234 N N . PHE A 1 156 ? -11.654 -2.261 -2.563 1.00 86.31 156 PHE A N 1
ATOM 1235 C CA . PHE A 1 156 ? -12.813 -1.374 -2.484 1.00 86.31 156 PHE A CA 1
ATOM 1236 C C . PHE A 1 156 ? -14.038 -2.069 -1.872 1.00 86.31 156 PHE A C 1
ATOM 1238 O O . PHE A 1 156 ? -14.661 -1.520 -0.963 1.00 86.31 156 PHE A O 1
ATOM 1245 N N . ILE A 1 157 ? -14.341 -3.298 -2.308 1.00 89.56 157 ILE A N 1
ATOM 1246 C CA . ILE A 1 157 ? -15.425 -4.106 -1.730 1.00 89.56 157 ILE A CA 1
ATOM 1247 C C . ILE A 1 157 ? -15.177 -4.354 -0.240 1.00 89.56 157 ILE A C 1
ATOM 1249 O O . ILE A 1 157 ? -16.088 -4.159 0.563 1.00 89.56 157 ILE A O 1
ATOM 1253 N N . LEU A 1 158 ? -13.955 -4.737 0.147 1.00 85.94 158 LEU A N 1
ATOM 1254 C CA . LEU A 1 158 ? -13.624 -4.983 1.549 1.00 85.94 158 LEU A CA 1
ATOM 1255 C C . LEU A 1 158 ? -13.833 -3.734 2.413 1.00 85.94 158 LEU A C 1
ATOM 1257 O O . LEU A 1 158 ? -14.409 -3.835 3.492 1.00 85.94 158 LEU A O 1
ATOM 1261 N N . VAL A 1 159 ? -13.394 -2.564 1.944 1.00 83.81 159 VAL A N 1
ATOM 1262 C CA . VAL A 1 159 ? -13.573 -1.299 2.675 1.00 83.81 159 VAL A CA 1
ATOM 1263 C C . VAL A 1 159 ? -15.049 -0.988 2.879 1.00 83.81 159 VAL A C 1
ATOM 1265 O O . VAL A 1 159 ? -15.442 -0.600 3.977 1.00 83.81 159 VAL A O 1
ATOM 1268 N N . ILE A 1 160 ? -15.874 -1.182 1.847 1.00 86.44 160 ILE A N 1
ATOM 1269 C CA . ILE A 1 160 ? -17.321 -0.973 1.956 1.00 86.44 160 ILE A CA 1
ATOM 1270 C C . ILE A 1 160 ? -17.940 -1.955 2.948 1.00 86.44 160 ILE A C 1
ATOM 1272 O O . ILE A 1 160 ? -18.724 -1.525 3.788 1.00 86.44 160 ILE A O 1
ATOM 1276 N N . LEU A 1 161 ? -17.592 -3.243 2.879 1.00 85.06 161 LEU A N 1
ATOM 1277 C CA . LEU A 1 161 ? -18.114 -4.249 3.808 1.00 85.06 161 LEU A CA 1
ATOM 1278 C C . LEU A 1 161 ? -17.708 -3.946 5.249 1.00 85.06 161 LEU A C 1
ATOM 1280 O O . LEU A 1 161 ? -18.548 -3.974 6.137 1.00 85.06 161 LEU A O 1
ATOM 1284 N N . GLN A 1 162 ? -16.458 -3.553 5.479 1.00 79.88 162 GLN A N 1
ATOM 1285 C CA . GLN A 1 162 ? -15.998 -3.168 6.809 1.00 79.88 162 GLN A CA 1
ATOM 1286 C C . GLN A 1 162 ? -16.733 -1.930 7.337 1.00 79.88 162 GLN A C 1
ATOM 1288 O O . GLN A 1 162 ? -17.096 -1.873 8.512 1.00 79.88 162 GLN A O 1
ATOM 1293 N N . GLN A 1 163 ? -16.967 -0.937 6.478 1.00 80.38 163 GLN A N 1
ATOM 1294 C CA . GLN A 1 163 ? -17.757 0.239 6.830 1.00 80.38 163 GLN A CA 1
ATOM 1295 C C . GLN A 1 163 ? -19.217 -0.143 7.112 1.00 80.38 163 GLN A C 1
ATOM 1297 O O . GLN A 1 163 ? -19.826 0.390 8.038 1.00 80.38 163 GLN A O 1
ATOM 1302 N N . PHE A 1 164 ? -19.779 -1.072 6.340 1.00 82.69 164 PHE A N 1
ATOM 1303 C CA . PHE A 1 164 ? -21.125 -1.583 6.555 1.00 82.69 164 PHE A CA 1
ATOM 1304 C C . PHE A 1 164 ? -21.236 -2.293 7.910 1.00 82.69 164 PHE A C 1
ATOM 1306 O O . PHE A 1 164 ? -22.103 -1.941 8.709 1.00 82.69 164 PHE A O 1
ATOM 1313 N N . ASP A 1 165 ? -20.308 -3.196 8.222 1.00 78.44 165 ASP A N 1
ATOM 1314 C CA . ASP A 1 165 ? -20.251 -3.896 9.507 1.00 78.44 165 ASP A CA 1
ATOM 1315 C C . ASP A 1 165 ? -20.089 -2.915 10.679 1.00 78.44 165 ASP A C 1
ATOM 1317 O O . ASP A 1 165 ? -20.761 -3.029 11.704 1.00 78.44 165 ASP A O 1
ATOM 1321 N N . GLN A 1 166 ? -19.232 -1.903 10.532 1.00 74.25 166 GLN A N 1
ATOM 1322 C CA . GLN A 1 166 ? -18.980 -0.941 11.603 1.00 74.25 166 GLN A CA 1
ATOM 1323 C C . GLN A 1 166 ? -20.160 0.005 11.866 1.00 74.25 166 GLN A C 1
ATOM 1325 O O . GLN A 1 166 ? -20.318 0.445 13.001 1.00 74.25 166 GLN A O 1
ATOM 1330 N N . TYR A 1 167 ? -20.954 0.364 10.857 1.00 71.88 167 TYR A N 1
ATOM 1331 C CA . TYR A 1 167 ? -22.007 1.376 11.016 1.00 71.88 167 TYR A CA 1
ATOM 1332 C C . TYR A 1 167 ? -23.410 0.782 11.102 1.00 71.88 167 TYR A C 1
ATOM 1334 O O . TYR A 1 167 ? -24.206 1.265 11.896 1.00 71.88 167 TYR A O 1
ATOM 1342 N N . TYR A 1 168 ? -23.708 -0.267 10.336 1.00 70.88 168 TYR A N 1
ATOM 1343 C CA . TYR A 1 168 ? -25.023 -0.908 10.358 1.00 70.88 168 TYR A CA 1
ATOM 1344 C C . TYR A 1 168 ? -25.073 -2.049 11.371 1.00 70.88 168 TYR A C 1
ATOM 1346 O O . TYR A 1 168 ? -26.039 -2.156 12.117 1.00 70.88 168 TYR A O 1
ATOM 1354 N N . LEU A 1 169 ? -24.020 -2.869 11.470 1.00 67.31 169 LEU A N 1
ATOM 1355 C CA . LEU A 1 169 ? -24.021 -3.970 12.435 1.00 67.31 169 LEU A CA 1
ATOM 1356 C C . LEU A 1 169 ? -23.560 -3.559 13.833 1.00 67.31 169 LEU A C 1
ATOM 1358 O O . LEU A 1 169 ? -23.754 -4.350 14.738 1.00 67.31 169 LEU A O 1
ATOM 1362 N N . ALA A 1 170 ? -22.950 -2.391 14.073 1.00 59.31 170 ALA A N 1
ATOM 1363 C CA . ALA A 1 170 ? -22.491 -2.029 15.424 1.00 59.31 170 ALA A CA 1
ATOM 1364 C C . ALA A 1 170 ? -23.588 -1.464 16.340 1.00 59.31 170 ALA A C 1
ATOM 1366 O O . ALA A 1 170 ? -23.489 -1.649 17.556 1.00 59.31 170 ALA A O 1
ATOM 1367 N N . GLU A 1 171 ? -24.602 -0.790 15.788 1.00 58.50 171 GLU A N 1
ATOM 1368 C CA . GLU A 1 171 ? -25.784 -0.351 16.549 1.00 58.50 171 GLU A CA 1
ATOM 1369 C C . GLU A 1 171 ? -26.734 -1.525 16.838 1.00 58.50 171 GLU A C 1
ATOM 1371 O O . GLU A 1 171 ? -27.276 -1.604 17.940 1.00 58.50 171 GLU A O 1
ATOM 1376 N N . ASP A 1 172 ? -26.826 -2.491 15.917 1.00 56.88 172 ASP A N 1
ATOM 1377 C CA . ASP A 1 172 ? -27.642 -3.705 16.060 1.00 56.88 172 ASP A CA 1
ATOM 1378 C C . ASP A 1 172 ? -26.861 -4.938 16.560 1.00 56.88 172 ASP A C 1
ATOM 1380 O O . ASP A 1 172 ? -27.442 -6.014 16.737 1.00 56.88 172 ASP A O 1
ATOM 1384 N N . ASN A 1 173 ? -25.547 -4.831 16.816 1.00 64.56 173 ASN A N 1
ATOM 1385 C CA . ASN A 1 173 ? -24.770 -5.968 17.312 1.00 64.56 173 ASN A CA 1
ATOM 1386 C C . ASN A 1 173 ? -25.216 -6.279 18.735 1.00 64.56 173 ASN A C 1
ATOM 1388 O O . ASN A 1 173 ? -24.844 -5.603 19.694 1.00 64.56 173 ASN A O 1
ATOM 1392 N N . ILE A 1 174 ? -25.966 -7.365 18.879 1.00 70.81 174 ILE A N 1
ATOM 1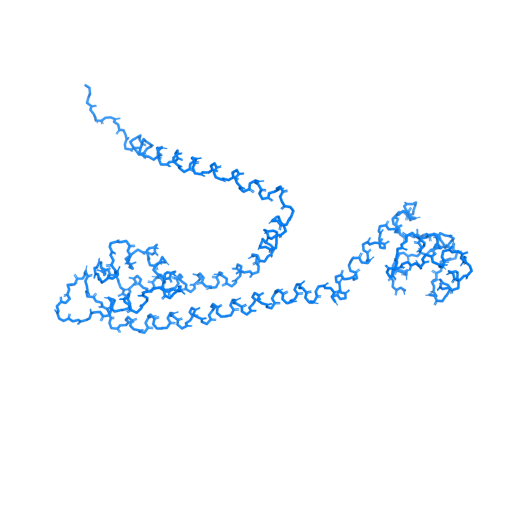393 C CA . ILE A 1 174 ? -26.426 -7.874 20.172 1.00 70.81 174 ILE A CA 1
ATOM 1394 C C . ILE A 1 174 ? -25.237 -8.018 21.136 1.00 70.81 174 ILE A C 1
ATOM 1396 O O . ILE A 1 174 ? -25.368 -7.713 22.315 1.00 70.81 174 ILE A O 1
ATOM 1400 N N . ILE A 1 175 ? -24.058 -8.397 20.627 1.00 74.81 175 ILE A N 1
ATOM 1401 C CA . ILE A 1 175 ? -22.830 -8.566 21.414 1.00 74.81 175 ILE A CA 1
ATOM 1402 C C . ILE A 1 175 ? -22.267 -7.224 21.905 1.00 74.81 175 ILE A C 1
ATOM 1404 O O . ILE A 1 175 ? -21.910 -7.120 23.074 1.00 74.81 175 ILE A O 1
ATOM 1408 N N . SER A 1 176 ? -22.196 -6.191 21.055 1.00 73.88 176 SER A N 1
ATOM 1409 C CA . SER A 1 176 ? -21.659 -4.877 21.453 1.00 73.88 176 SER A CA 1
ATOM 1410 C C . SER A 1 176 ? -22.609 -4.158 22.412 1.00 73.88 176 SER A C 1
ATOM 1412 O O . SER A 1 176 ? -22.164 -3.505 23.359 1.00 73.88 176 SER A O 1
ATOM 1414 N N . LYS A 1 177 ? -23.921 -4.310 22.195 1.00 78.06 177 LYS A N 1
ATOM 1415 C CA . LYS A 1 177 ? -24.962 -3.831 23.102 1.00 78.06 177 LYS A CA 1
ATOM 1416 C C . LYS A 1 177 ? -24.877 -4.549 24.447 1.00 78.06 177 LYS A C 1
ATOM 1418 O O . LYS A 1 177 ? -24.763 -3.883 25.467 1.00 78.06 177 LYS A O 1
ATOM 1423 N N . PHE A 1 178 ? -24.794 -5.881 24.438 1.00 82.62 178 PHE A N 1
ATOM 1424 C CA . PHE A 1 178 ? -24.591 -6.684 25.643 1.00 82.62 178 PHE A CA 1
ATOM 1425 C C . PHE A 1 178 ? -23.304 -6.309 26.387 1.00 82.62 178 PHE A C 1
ATOM 1427 O O . PHE A 1 178 ? -23.316 -6.232 27.608 1.00 82.62 178 PHE A O 1
ATOM 1434 N N . GLU A 1 179 ? -22.196 -6.045 25.690 1.00 83.00 179 GLU A N 1
ATOM 1435 C CA . GLU A 1 179 ? -20.940 -5.640 26.331 1.00 83.00 179 GLU A CA 1
ATOM 1436 C C . GLU A 1 179 ? -21.067 -4.279 27.031 1.00 83.00 179 GLU A C 1
ATOM 1438 O O . GLU A 1 179 ? -20.635 -4.135 28.178 1.00 83.00 179 GLU A O 1
ATOM 1443 N N . LYS A 1 180 ? -21.707 -3.296 26.381 1.00 83.50 180 LYS A N 1
ATOM 1444 C CA . LYS A 1 180 ? -22.015 -1.996 27.002 1.00 83.50 180 LYS A CA 1
ATOM 1445 C C . LYS A 1 180 ? -22.927 -2.163 28.214 1.00 83.50 180 LYS A C 1
ATOM 1447 O O . LYS A 1 180 ? -22.622 -1.630 29.280 1.00 83.50 180 LYS A O 1
ATOM 1452 N N . ASP A 1 181 ? -23.990 -2.939 28.060 1.00 85.31 181 ASP A N 1
ATOM 1453 C CA . ASP A 1 181 ? -24.973 -3.202 29.105 1.00 85.31 181 ASP A CA 1
ATOM 1454 C C . ASP A 1 181 ? -24.322 -3.925 30.308 1.00 85.31 181 ASP A C 1
ATOM 1456 O O . ASP A 1 181 ? -24.473 -3.523 31.463 1.00 85.31 181 ASP A O 1
ATOM 1460 N N . LEU A 1 182 ? -23.473 -4.922 30.048 1.00 87.38 182 LEU A N 1
ATOM 1461 C CA . LEU A 1 182 ? -22.711 -5.653 31.062 1.00 87.38 182 LEU A CA 1
ATOM 1462 C C . LEU A 1 182 ? -21.741 -4.748 31.836 1.00 87.38 182 LEU A C 1
ATOM 1464 O O . LEU A 1 182 ? -21.528 -4.958 33.034 1.00 87.38 182 LEU A O 1
ATOM 1468 N N . LEU A 1 183 ? -21.118 -3.765 31.178 1.00 88.44 183 LEU A N 1
ATOM 1469 C CA . LEU A 1 183 ? -20.230 -2.805 31.841 1.00 88.44 183 LEU A CA 1
ATOM 1470 C C . LEU A 1 183 ? -21.000 -1.906 32.811 1.00 88.44 183 LEU A C 1
ATOM 1472 O O . LEU A 1 183 ? -20.555 -1.733 33.950 1.00 88.44 183 LEU A O 1
ATOM 1476 N N . VAL A 1 184 ? -22.161 -1.393 32.392 1.00 87.00 184 VAL A N 1
ATOM 1477 C CA . VAL A 1 184 ? -23.056 -0.608 33.257 1.00 87.00 184 VAL A CA 1
ATOM 1478 C C . VAL A 1 184 ? -23.484 -1.452 34.458 1.00 87.00 184 VAL A C 1
ATOM 1480 O O . VAL A 1 184 ? -23.261 -1.046 35.601 1.00 87.00 184 VAL A O 1
ATOM 1483 N N . PHE A 1 185 ? -23.946 -2.682 34.219 1.00 89.62 185 PHE A N 1
ATOM 1484 C CA . PHE A 1 185 ? -24.340 -3.620 35.272 1.00 89.62 185 PHE A CA 1
ATOM 1485 C C . PHE A 1 185 ? -23.207 -3.910 36.273 1.00 89.62 185 PHE A C 1
ATOM 1487 O O . PHE A 1 185 ? -23.406 -3.843 37.487 1.00 89.62 185 PHE A O 1
ATOM 1494 N N . LYS A 1 186 ? -21.981 -4.176 35.795 1.00 89.31 186 LYS A N 1
ATOM 1495 C CA . LYS A 1 186 ? -20.803 -4.408 36.655 1.00 89.31 186 LYS A CA 1
ATOM 1496 C C . LYS A 1 186 ? -20.423 -3.182 37.482 1.00 89.31 186 LYS A C 1
ATOM 1498 O O . LYS A 1 186 ? -20.037 -3.335 38.646 1.00 89.31 186 LYS A O 1
ATOM 1503 N N . SER A 1 187 ? -20.498 -1.985 36.897 1.00 88.69 187 SER A N 1
ATOM 1504 C CA . SER A 1 187 ? -20.187 -0.743 37.615 1.00 88.69 187 SER A CA 1
ATOM 1505 C C . SER A 1 187 ? -21.163 -0.499 38.764 1.00 88.69 187 SER A C 1
ATOM 1507 O O . SER A 1 187 ? -20.712 -0.330 39.897 1.00 88.69 187 SER A O 1
ATOM 1509 N N . ALA A 1 188 ? -22.469 -0.624 38.509 1.00 88.19 188 ALA A N 1
ATOM 1510 C CA . ALA A 1 188 ? -23.496 -0.522 39.539 1.00 88.19 188 ALA A CA 1
ATOM 1511 C C . ALA A 1 188 ? -23.329 -1.624 40.599 1.00 88.19 188 ALA A C 1
ATOM 1513 O O . ALA A 1 188 ? -23.377 -1.361 41.798 1.00 88.19 188 ALA A O 1
ATOM 1514 N N . TRP A 1 189 ? -23.034 -2.862 40.187 1.00 89.56 189 TRP A N 1
ATOM 1515 C CA . TRP A 1 189 ? -22.895 -3.986 41.119 1.00 89.56 189 TRP A CA 1
ATOM 1516 C C . TRP A 1 189 ? -21.748 -3.772 42.108 1.00 89.56 189 TRP A C 1
ATOM 1518 O O . TRP A 1 189 ? -21.846 -4.120 43.286 1.00 89.56 189 TRP A O 1
ATOM 1528 N N . THR A 1 190 ? -20.657 -3.169 41.635 1.00 87.56 190 THR A N 1
ATOM 1529 C CA . THR A 1 190 ? -19.472 -2.898 42.453 1.00 87.56 190 THR A CA 1
ATOM 1530 C C . THR A 1 190 ? -19.790 -1.960 43.617 1.00 87.56 190 THR A C 1
ATOM 1532 O O . THR A 1 190 ? -19.267 -2.176 44.709 1.00 87.56 190 THR A O 1
ATOM 1535 N N . GLU A 1 191 ? -20.681 -0.984 43.430 1.00 87.69 191 GLU A N 1
ATOM 1536 C CA . GLU A 1 191 ? -21.093 -0.047 44.482 1.00 87.69 191 GLU A CA 1
ATOM 1537 C C . GLU A 1 191 ? -21.809 -0.762 45.642 1.00 87.69 191 GLU A C 1
ATOM 1539 O O . GLU A 1 191 ? -21.494 -0.547 46.815 1.00 87.69 191 GLU A O 1
ATOM 1544 N N . PHE A 1 192 ? -22.719 -1.691 45.335 1.00 86.19 192 PHE A N 1
ATOM 1545 C CA . PHE A 1 192 ? -23.529 -2.366 46.356 1.00 86.19 192 PHE A CA 1
ATOM 1546 C C . PHE A 1 192 ? -22.882 -3.630 46.941 1.00 86.19 192 PHE A C 1
ATOM 1548 O O . PHE A 1 192 ? -23.181 -3.999 48.087 1.00 86.19 192 PHE A O 1
ATOM 1555 N N . ALA A 1 193 ? -21.994 -4.288 46.189 1.00 87.50 193 ALA A N 1
ATOM 1556 C CA . ALA A 1 193 ? -21.345 -5.543 46.572 1.00 87.50 193 ALA A CA 1
ATOM 1557 C C . ALA A 1 193 ? -19.891 -5.377 47.063 1.00 87.50 193 ALA A C 1
ATOM 1559 O O . ALA A 1 193 ? -19.240 -6.379 47.388 1.00 87.50 193 ALA A O 1
ATOM 1560 N N . GLN A 1 194 ? -19.385 -4.139 47.187 1.00 84.75 194 GLN A N 1
ATOM 1561 C CA . GLN A 1 194 ? -18.017 -3.844 47.646 1.00 84.75 194 GLN A CA 1
ATOM 1562 C C . GLN A 1 194 ? -17.678 -4.528 48.982 1.00 84.75 194 GLN A C 1
ATOM 1564 O O . GLN A 1 194 ? -16.586 -5.073 49.148 1.00 84.75 194 GLN A O 1
ATOM 1569 N N . SER A 1 195 ? -18.633 -4.574 49.919 1.00 83.31 195 SER A N 1
ATOM 1570 C CA . SER A 1 195 ? -18.446 -5.194 51.242 1.00 83.31 195 SER A CA 1
ATOM 1571 C C . SER A 1 195 ? -18.190 -6.704 51.183 1.00 83.31 195 SER A C 1
ATOM 1573 O O . SER A 1 195 ? -17.563 -7.260 52.080 1.00 83.31 195 SER A O 1
ATOM 1575 N N . ASN A 1 196 ? -18.654 -7.371 50.124 1.00 83.62 196 ASN A N 1
ATOM 1576 C CA . ASN A 1 196 ? -18.627 -8.826 49.970 1.00 83.62 196 ASN A CA 1
ATOM 1577 C C . ASN A 1 196 ? -17.699 -9.265 48.826 1.00 83.62 196 ASN A C 1
ATOM 1579 O O . ASN A 1 196 ? -17.948 -10.284 48.175 1.00 83.62 196 ASN A O 1
ATOM 1583 N N . ARG A 1 197 ? -16.642 -8.485 48.551 1.00 82.44 197 ARG A N 1
ATOM 1584 C CA . ARG A 1 197 ? -15.677 -8.739 47.463 1.00 82.44 197 ARG A CA 1
ATOM 1585 C C . ARG A 1 197 ? -16.327 -8.834 46.072 1.00 82.44 197 ARG A C 1
ATOM 1587 O O . ARG A 1 197 ? -15.833 -9.566 45.222 1.00 82.44 197 ARG A O 1
ATOM 1594 N N . CYS A 1 198 ? -17.442 -8.138 45.853 1.00 83.88 198 CYS A N 1
ATOM 1595 C CA . CYS A 1 198 ? -18.192 -8.121 44.591 1.00 83.88 198 CYS A CA 1
ATOM 1596 C C . CYS A 1 198 ? -18.752 -9.481 44.130 1.00 83.88 198 CYS A C 1
ATOM 1598 O O . CYS A 1 198 ? -19.176 -9.607 42.985 1.00 83.88 198 CYS A O 1
ATOM 1600 N N . VAL A 1 199 ? -18.799 -10.493 45.003 1.00 84.81 199 VAL A N 1
ATOM 1601 C CA . VAL A 1 199 ? -19.323 -11.827 44.651 1.00 84.81 199 VAL A CA 1
ATOM 1602 C C . VAL A 1 199 ? -20.831 -11.925 44.890 1.00 84.81 199 VAL A C 1
ATOM 1604 O O . VAL A 1 199 ? -21.544 -12.549 44.103 1.00 84.81 199 VAL A O 1
ATOM 1607 N N . LYS A 1 200 ? -21.318 -11.311 45.978 1.00 87.94 200 LYS A N 1
ATOM 1608 C CA . LYS A 1 200 ? -22.708 -11.434 46.438 1.00 87.94 200 LYS A CA 1
ATOM 1609 C C . LYS A 1 200 ? -23.263 -10.145 47.045 1.00 87.94 200 LYS A C 1
ATOM 1611 O O . LYS A 1 200 ? -22.541 -9.416 47.727 1.00 87.94 200 LYS A O 1
ATOM 1616 N N . MET A 1 201 ? -24.559 -9.909 46.876 1.00 89.56 201 MET A N 1
ATOM 1617 C CA . MET A 1 201 ? -25.296 -8.762 47.423 1.00 89.56 201 MET A CA 1
ATOM 1618 C C . MET A 1 201 ? -26.469 -9.252 48.283 1.00 89.56 201 MET A C 1
ATOM 1620 O O . MET A 1 201 ? -26.975 -10.345 48.055 1.00 89.56 201 MET A O 1
ATOM 1624 N N . LYS A 1 202 ? -26.888 -8.483 49.298 1.00 86.81 202 LYS A N 1
ATOM 1625 C CA . LYS A 1 202 ? -28.109 -8.807 50.057 1.00 86.81 202 LYS A CA 1
ATOM 1626 C C . LYS A 1 202 ? -29.357 -8.487 49.234 1.00 86.81 202 LYS A C 1
ATOM 1628 O O . LYS A 1 202 ? -29.405 -7.431 48.605 1.00 86.81 202 LYS A O 1
ATOM 1633 N N . ASP A 1 203 ? -30.361 -9.349 49.313 1.00 83.25 203 ASP A N 1
ATOM 1634 C CA . ASP A 1 203 ? -31.687 -9.197 48.692 1.00 83.25 203 ASP A CA 1
ATOM 1635 C C . ASP A 1 203 ? -32.342 -7.823 48.948 1.00 83.25 203 ASP A C 1
ATOM 1637 O O . ASP A 1 203 ? -32.831 -7.172 48.030 1.00 83.25 203 ASP A O 1
ATOM 1641 N N . SER A 1 204 ? -32.240 -7.310 50.173 1.00 83.62 204 SER A N 1
ATOM 1642 C CA . SER A 1 204 ? -32.738 -5.992 50.596 1.00 83.62 204 SER A CA 1
ATOM 1643 C C . SER A 1 204 ? -32.159 -4.810 49.811 1.00 83.62 204 SER A C 1
ATOM 1645 O O . SER A 1 204 ? -32.766 -3.741 49.781 1.00 83.62 204 SER A O 1
ATOM 1647 N N . LYS A 1 205 ? -30.996 -4.976 49.170 1.00 85.19 205 LYS A N 1
ATOM 1648 C CA . LYS A 1 205 ? -30.355 -3.936 48.348 1.00 85.19 205 LYS A CA 1
ATOM 1649 C C . LYS A 1 205 ? -30.699 -4.048 46.862 1.00 85.19 205 LYS A C 1
ATOM 1651 O O . LYS A 1 205 ? -30.345 -3.155 46.100 1.00 85.19 205 LYS A O 1
ATOM 1656 N N . LEU A 1 206 ? -31.397 -5.106 46.451 1.00 83.62 206 LEU A N 1
ATOM 1657 C CA . LEU A 1 206 ? -31.686 -5.399 45.048 1.00 83.62 206 LEU A CA 1
ATOM 1658 C C . LEU A 1 206 ? -32.568 -4.325 44.396 1.00 83.62 206 LEU A C 1
ATOM 1660 O O . LEU A 1 206 ? -32.298 -3.902 43.277 1.00 83.62 206 LEU A O 1
ATOM 1664 N N . VAL A 1 207 ? -33.559 -3.813 45.130 1.00 82.62 207 VAL A N 1
ATOM 1665 C CA . VAL A 1 207 ? -34.409 -2.693 44.687 1.00 82.62 207 VAL A CA 1
ATOM 1666 C C . VAL A 1 207 ? -33.579 -1.432 44.437 1.00 82.62 207 VAL A C 1
ATOM 1668 O O . VAL A 1 207 ? -33.731 -0.783 43.407 1.00 82.62 207 VAL A O 1
ATOM 1671 N N . ALA A 1 208 ? -32.672 -1.093 45.358 1.00 83.12 208 ALA A N 1
ATOM 1672 C CA . ALA A 1 208 ? -31.804 0.076 45.221 1.00 83.12 208 ALA A CA 1
ATOM 1673 C C . ALA A 1 208 ? -30.806 -0.075 44.059 1.00 83.12 208 ALA A C 1
ATOM 1675 O O . ALA A 1 208 ? -30.519 0.904 43.378 1.00 83.12 208 ALA A O 1
ATOM 1676 N N . PHE A 1 209 ? -30.336 -1.298 43.804 1.00 86.62 209 PHE A N 1
ATOM 1677 C CA . PHE A 1 209 ? -29.462 -1.629 42.680 1.00 86.62 209 PHE A CA 1
ATOM 1678 C C . PHE A 1 209 ? -30.155 -1.459 41.319 1.00 86.62 209 PHE A C 1
ATOM 1680 O O . PHE A 1 209 ? -29.601 -0.832 40.423 1.00 86.62 209 PHE A O 1
ATOM 1687 N N . PHE A 1 210 ? -31.388 -1.948 41.151 1.00 83.88 210 PHE A N 1
ATOM 1688 C CA . PHE A 1 210 ? -32.124 -1.730 39.897 1.00 83.88 210 PHE A CA 1
ATOM 1689 C C . PHE A 1 210 ? -32.526 -0.263 39.685 1.00 83.88 210 PHE A C 1
ATOM 1691 O O . PHE A 1 210 ? -32.630 0.173 38.542 1.00 83.88 210 PHE A O 1
ATOM 1698 N N . LYS A 1 211 ? -32.704 0.509 40.767 1.00 82.50 211 LYS A N 1
ATOM 1699 C CA . LYS A 1 211 ? -32.946 1.962 40.705 1.00 82.50 211 LYS A CA 1
ATOM 1700 C C . LYS A 1 211 ? -31.709 2.781 40.331 1.00 82.50 211 LYS A C 1
ATOM 1702 O O . LYS A 1 211 ? -31.864 3.919 39.909 1.00 82.50 211 LYS A O 1
ATOM 1707 N N . SER A 1 212 ? -30.498 2.251 40.512 1.00 83.75 212 SER A N 1
ATOM 1708 C CA . SER A 1 212 ? -29.265 2.973 40.171 1.00 83.75 212 SER A CA 1
ATOM 1709 C C . SER A 1 212 ? -28.870 2.840 38.696 1.00 83.75 212 SER A C 1
ATOM 1711 O O . SER A 1 212 ? -27.833 3.366 38.302 1.00 83.75 212 SER A O 1
ATOM 1713 N N . MET A 1 213 ? -29.636 2.094 37.896 1.00 83.50 213 MET A N 1
ATOM 1714 C CA . MET A 1 213 ? -29.390 1.876 36.470 1.00 83.50 213 MET A CA 1
ATOM 1715 C C . MET A 1 213 ? -30.554 2.437 35.647 1.00 83.50 213 MET A C 1
ATOM 1717 O O . MET A 1 213 ? -31.701 2.373 36.080 1.00 83.50 213 MET A O 1
ATOM 1721 N N . ASP A 1 214 ? -30.263 2.928 34.443 1.00 77.88 214 ASP A N 1
ATOM 1722 C CA . ASP A 1 214 ? -31.275 3.400 33.491 1.00 77.88 214 ASP A CA 1
ATOM 1723 C C . ASP A 1 214 ? -31.764 2.262 32.570 1.00 77.88 214 ASP A C 1
ATOM 1725 O O . ASP A 1 214 ? -31.150 1.188 32.478 1.00 77.88 214 ASP A O 1
ATOM 1729 N N . LYS A 1 215 ? -32.867 2.486 31.838 1.00 74.25 215 LYS A N 1
ATOM 1730 C CA . LYS A 1 215 ? -33.310 1.571 30.767 1.00 74.25 215 LYS A CA 1
ATOM 1731 C C . LYS A 1 215 ? -32.177 1.347 29.747 1.00 74.25 215 LYS A C 1
ATOM 1733 O O . LYS A 1 215 ? -31.500 2.309 29.383 1.00 74.25 215 LYS A O 1
ATOM 1738 N N . PRO A 1 216 ? -31.989 0.121 29.217 1.00 71.44 216 PRO A N 1
ATOM 1739 C CA . PRO A 1 216 ? -32.871 -1.054 29.291 1.00 71.44 216 PRO A CA 1
ATOM 1740 C C . PRO A 1 216 ? -32.648 -1.994 30.493 1.00 71.44 216 PRO A C 1
ATOM 1742 O O . PRO A 1 216 ? -33.395 -2.958 30.626 1.00 71.44 216 PRO A O 1
ATOM 1745 N N . LEU A 1 217 ? -31.636 -1.756 31.333 1.00 77.50 217 LEU A N 1
ATOM 1746 C CA . LEU A 1 217 ? -31.241 -2.666 32.422 1.00 77.50 217 LEU A CA 1
ATOM 1747 C C . LEU A 1 217 ? -31.921 -2.362 33.761 1.00 77.50 217 LEU A C 1
ATOM 1749 O O . LEU A 1 217 ? -32.144 -3.269 34.561 1.00 77.50 217 LEU A O 1
ATOM 1753 N N . GLY A 1 218 ? -32.181 -1.083 34.027 1.00 73.88 218 GLY A N 1
ATOM 1754 C CA . GLY A 1 218 ? -32.911 -0.623 35.203 1.00 73.88 218 GLY A CA 1
ATOM 1755 C C . GLY A 1 218 ? -34.370 -0.292 34.900 1.00 73.88 218 GLY A C 1
ATOM 1756 O O . GLY A 1 218 ? -34.922 -0.705 33.879 1.00 73.88 218 GLY A O 1
ATOM 1757 N N . MET A 1 219 ? -35.015 0.440 35.807 1.00 70.06 219 MET A N 1
ATOM 1758 C CA . MET A 1 219 ? -36.456 0.728 35.733 1.00 70.06 219 MET A CA 1
ATOM 1759 C C . MET A 1 219 ? -36.751 2.161 35.267 1.00 70.06 219 MET A C 1
ATOM 1761 O O . MET A 1 219 ? -35.871 3.017 35.262 1.00 70.06 219 MET A O 1
ATOM 1765 N N . GLU A 1 220 ? -37.981 2.414 34.810 1.00 63.00 220 GLU A N 1
ATOM 1766 C CA . GLU A 1 220 ? -38.402 3.721 34.286 1.00 63.00 220 GLU A CA 1
ATOM 1767 C C . GLU A 1 220 ? -38.521 4.764 35.410 1.00 63.00 220 GLU A C 1
ATOM 1769 O O . GLU A 1 220 ? -38.896 4.416 36.528 1.00 63.00 220 GLU A O 1
ATOM 1774 N N . GLU A 1 221 ? -38.261 6.049 35.130 1.00 58.16 221 GLU A N 1
ATOM 1775 C CA . GLU A 1 221 ? -38.387 7.125 36.136 1.00 58.16 221 GLU A CA 1
ATOM 1776 C C . GLU A 1 221 ? -39.788 7.197 36.776 1.00 58.16 221 GLU A C 1
ATOM 1778 O O . GLU A 1 221 ? -39.930 7.598 37.934 1.00 58.16 221 GLU A O 1
ATOM 1783 N N . ASP A 1 222 ? -40.822 6.759 36.053 1.00 55.59 222 ASP A N 1
ATOM 1784 C CA . ASP A 1 222 ? -42.196 6.688 36.555 1.00 55.59 222 ASP A CA 1
ATOM 1785 C C . ASP A 1 222 ? -42.437 5.506 37.518 1.00 55.59 222 ASP A C 1
ATOM 1787 O O . ASP A 1 222 ? -43.232 5.647 38.453 1.00 55.59 222 ASP A O 1
ATOM 1791 N N . ASP A 1 223 ? -41.687 4.403 37.392 1.00 56.00 223 ASP A N 1
ATOM 1792 C CA . ASP A 1 223 ? -41.742 3.248 38.306 1.00 56.00 223 ASP A CA 1
ATOM 1793 C C . ASP A 1 223 ? -41.030 3.529 39.642 1.00 56.00 223 ASP A C 1
ATOM 1795 O O . ASP A 1 223 ? -41.339 2.916 40.667 1.00 56.00 223 ASP A O 1
ATOM 1799 N N . ILE A 1 224 ? -40.111 4.506 39.679 1.00 56.38 224 ILE A N 1
ATOM 1800 C CA . ILE A 1 224 ? -39.356 4.898 40.889 1.00 56.38 224 ILE A CA 1
ATOM 1801 C C . ILE A 1 224 ? -40.293 5.345 42.025 1.00 56.38 224 ILE A C 1
ATOM 1803 O O . ILE A 1 224 ? -39.932 5.232 43.203 1.00 56.38 224 ILE A O 1
ATOM 1807 N N . LYS A 1 225 ? -41.500 5.822 41.688 1.00 57.66 225 LYS A N 1
ATOM 1808 C CA . LYS A 1 225 ? -42.499 6.323 42.645 1.00 57.66 225 LYS A CA 1
ATOM 1809 C C . LYS A 1 225 ? -43.261 5.220 43.381 1.00 57.66 225 LYS A C 1
ATOM 1811 O O . LYS A 1 225 ? -43.865 5.527 44.408 1.00 57.66 225 LYS A O 1
ATOM 1816 N N . ASN A 1 226 ? -43.246 3.974 42.896 1.00 64.12 226 ASN A N 1
ATOM 1817 C CA . ASN A 1 226 ? -44.071 2.899 43.448 1.00 64.12 226 ASN A CA 1
ATOM 1818 C C . ASN A 1 226 ? -43.234 1.641 43.741 1.00 64.12 226 ASN A C 1
ATOM 1820 O O . ASN A 1 226 ? -43.133 0.720 42.933 1.00 64.12 226 ASN A O 1
ATOM 1824 N N . ASP A 1 227 ? -42.666 1.570 44.950 1.00 65.75 227 ASP A N 1
ATOM 1825 C CA . ASP A 1 227 ? -41.822 0.447 45.405 1.00 65.75 227 ASP A CA 1
ATOM 1826 C C . ASP A 1 227 ? -42.499 -0.935 45.273 1.00 65.75 227 ASP A C 1
ATOM 1828 O O . ASP A 1 227 ? -41.827 -1.961 45.148 1.00 65.75 227 ASP A O 1
ATOM 1832 N N . ASN A 1 228 ? -43.834 -0.978 45.266 1.00 67.25 228 ASN A N 1
ATOM 1833 C CA . ASN A 1 228 ? -44.612 -2.208 45.120 1.00 67.25 228 ASN A CA 1
ATOM 1834 C C . ASN A 1 228 ? -44.549 -2.808 43.706 1.00 67.25 228 ASN A C 1
ATOM 1836 O O . ASN A 1 228 ? -44.513 -4.033 43.575 1.00 67.25 228 ASN A O 1
ATOM 1840 N N . ASP A 1 229 ? -44.506 -1.978 42.662 1.00 68.12 229 ASP A N 1
ATOM 1841 C CA . ASP A 1 229 ? -44.445 -2.452 41.273 1.00 68.12 229 ASP A CA 1
ATOM 1842 C C . ASP A 1 229 ? -43.043 -2.988 40.945 1.00 68.12 229 ASP A C 1
ATOM 1844 O O . ASP A 1 229 ? -42.897 -4.042 40.322 1.00 68.12 229 ASP A O 1
ATOM 1848 N N . ILE A 1 230 ? -42.012 -2.351 41.506 1.00 67.56 230 ILE A N 1
ATOM 1849 C CA . ILE A 1 230 ? -40.616 -2.796 41.432 1.00 67.56 230 ILE A CA 1
ATOM 1850 C C . ILE A 1 230 ? -40.445 -4.167 42.094 1.00 67.56 230 ILE A C 1
ATOM 1852 O O . ILE A 1 230 ? -39.875 -5.083 41.499 1.00 67.56 230 ILE A O 1
ATOM 1856 N N . ASN A 1 231 ? -40.979 -4.339 43.307 1.00 70.81 231 ASN A N 1
ATOM 1857 C CA . ASN A 1 231 ? -40.933 -5.624 44.005 1.00 70.81 231 ASN A CA 1
ATOM 1858 C C . ASN A 1 231 ? -41.659 -6.722 43.223 1.00 70.81 231 ASN A C 1
ATOM 1860 O O . ASN A 1 231 ? -41.182 -7.853 43.166 1.00 70.81 231 ASN A O 1
ATOM 1864 N N . LYS A 1 232 ? -42.784 -6.401 42.577 1.00 72.94 232 LYS A N 1
ATOM 1865 C CA . LYS A 1 232 ? -43.517 -7.355 41.740 1.00 72.94 232 LYS A CA 1
ATOM 1866 C C . LYS A 1 232 ? -42.694 -7.798 40.526 1.00 72.94 232 LYS A C 1
ATOM 1868 O O . LYS A 1 232 ? -42.651 -8.995 40.250 1.00 72.94 232 LYS A O 1
ATOM 1873 N N . ASN A 1 233 ? -42.008 -6.871 39.858 1.00 72.44 233 ASN A N 1
ATOM 1874 C CA . ASN A 1 233 ? -41.132 -7.176 38.722 1.00 72.44 233 ASN A CA 1
ATOM 1875 C C . ASN A 1 233 ? -39.913 -8.012 39.148 1.00 72.44 233 ASN A C 1
ATOM 1877 O O . ASN A 1 233 ? -39.591 -9.004 38.500 1.00 72.44 233 ASN A O 1
ATOM 1881 N N . ILE A 1 234 ? -39.288 -7.685 40.283 1.00 74.62 234 ILE A N 1
ATOM 1882 C CA . ILE A 1 234 ? -38.165 -8.458 40.844 1.00 74.62 234 ILE A CA 1
ATOM 1883 C C . ILE A 1 234 ? -38.602 -9.880 41.228 1.00 74.62 234 ILE A C 1
ATOM 1885 O O . ILE A 1 234 ? -37.885 -10.844 40.969 1.00 74.62 234 ILE A O 1
ATOM 1889 N N . VAL A 1 235 ? -39.794 -10.038 41.810 1.00 75.12 235 VAL A N 1
ATOM 1890 C CA . VAL A 1 235 ? -40.345 -11.363 42.143 1.00 75.12 235 VAL A CA 1
ATOM 1891 C C . VAL A 1 235 ? -40.644 -12.173 40.877 1.00 75.12 235 VAL A C 1
ATOM 1893 O O . VAL A 1 235 ? -40.422 -13.382 40.863 1.00 75.12 235 VAL A O 1
ATOM 1896 N N . GLN A 1 236 ? -41.082 -11.528 39.791 1.00 75.38 236 GLN A N 1
ATOM 1897 C CA . GLN A 1 236 ? -41.281 -12.192 38.496 1.00 75.38 236 GLN A CA 1
ATOM 1898 C C . GLN A 1 236 ? -39.976 -12.699 37.862 1.00 75.38 236 GLN A C 1
ATOM 1900 O O . GLN A 1 236 ? -40.021 -13.666 37.105 1.00 75.38 236 GLN A O 1
ATOM 1905 N N . MET A 1 237 ? -38.823 -12.108 38.195 1.00 73.12 237 MET A N 1
ATOM 1906 C CA . MET A 1 237 ? -37.510 -12.564 37.713 1.00 73.12 237 MET A CA 1
ATOM 1907 C C . MET A 1 237 ? -37.058 -13.899 38.348 1.00 73.12 237 MET A C 1
ATOM 1909 O O . MET A 1 237 ? -36.095 -14.513 37.880 1.00 73.12 237 MET A O 1
ATOM 1913 N N . ASP A 1 238 ? -37.764 -14.402 39.375 1.00 77.31 238 ASP A N 1
ATOM 1914 C CA . ASP A 1 238 ? -37.456 -15.671 40.062 1.00 77.31 238 ASP A CA 1
ATOM 1915 C C . ASP A 1 238 ? -35.975 -15.742 40.493 1.00 77.31 238 ASP A C 1
ATOM 1917 O O . ASP A 1 238 ? -35.233 -16.682 40.185 1.00 77.31 238 ASP A O 1
ATOM 1921 N N . ILE A 1 239 ? -35.516 -14.671 41.147 1.00 80.19 239 ILE A N 1
ATOM 1922 C CA . ILE A 1 239 ? -34.156 -14.555 41.677 1.00 80.19 239 ILE A CA 1
ATOM 1923 C C . ILE A 1 239 ? -34.096 -15.339 42.988 1.00 80.19 239 ILE A C 1
ATOM 1925 O O . ILE A 1 239 ? -34.824 -15.048 43.938 1.00 80.19 239 ILE A O 1
ATOM 1929 N N . ARG A 1 240 ? -33.222 -16.345 43.050 1.00 76.31 240 ARG A N 1
ATOM 1930 C CA . ARG A 1 240 ? -33.046 -17.174 44.245 1.00 76.31 240 ARG A CA 1
ATOM 1931 C C . ARG A 1 240 ? -32.049 -16.508 45.184 1.00 76.31 240 ARG A C 1
ATOM 1933 O O . ARG A 1 240 ? -30.919 -16.236 44.797 1.00 76.31 240 ARG A O 1
ATOM 1940 N N . ALA A 1 241 ? -32.474 -16.249 46.414 1.00 78.44 241 ALA A N 1
ATOM 1941 C CA . ALA A 1 241 ? -31.565 -15.898 47.494 1.00 78.44 241 ALA A CA 1
ATOM 1942 C C . ALA A 1 241 ? -31.158 -17.169 48.253 1.00 78.44 241 ALA A C 1
ATOM 1944 O O . ALA A 1 241 ? -31.972 -18.076 48.441 1.00 78.44 241 ALA A O 1
ATOM 1945 N N . ASP A 1 242 ? -29.904 -17.227 48.696 1.00 81.25 242 ASP A N 1
ATOM 1946 C CA . ASP A 1 242 ? -29.423 -18.267 49.610 1.00 81.25 242 ASP A CA 1
ATOM 1947 C C . ASP A 1 242 ? -30.139 -18.169 50.976 1.00 81.25 242 ASP A C 1
ATOM 1949 O O . ASP A 1 242 ? -30.744 -17.142 51.293 1.00 81.25 242 ASP A O 1
ATOM 1953 N N . GLY A 1 243 ? -30.039 -19.195 51.826 1.00 76.25 243 GLY A N 1
ATOM 1954 C CA . GLY A 1 243 ? -30.681 -19.242 53.151 1.00 76.25 243 GLY A CA 1
ATOM 1955 C C . GLY A 1 243 ? -30.294 -18.092 54.097 1.00 76.25 243 GLY A C 1
ATOM 1956 O O . GLY A 1 243 ? -30.995 -17.829 55.071 1.00 76.25 243 GLY A O 1
ATOM 1957 N N . GLU A 1 244 ? -29.210 -17.373 53.791 1.00 80.94 244 GLU A N 1
ATOM 1958 C CA . GLU A 1 244 ? -28.750 -16.165 54.488 1.00 80.94 244 GLU A CA 1
ATOM 1959 C C . GLU A 1 244 ? -29.204 -14.835 53.833 1.00 80.94 244 GLU A C 1
ATOM 1961 O O . GLU A 1 244 ? -28.805 -13.758 54.287 1.00 80.94 244 GLU A O 1
ATOM 1966 N N . GLY A 1 245 ? -30.007 -14.878 52.762 1.00 84.06 245 GLY A N 1
ATOM 1967 C CA . GLY A 1 245 ? -30.523 -13.696 52.053 1.00 84.06 245 GLY A CA 1
ATOM 1968 C C . GLY A 1 245 ? -29.539 -13.056 51.062 1.00 84.06 245 GLY A C 1
ATOM 1969 O O . GLY A 1 245 ? -29.604 -11.850 50.809 1.00 84.06 245 GLY A O 1
ATOM 1970 N N . TYR A 1 246 ? -28.589 -13.826 50.521 1.00 86.81 246 TYR A N 1
ATOM 1971 C CA . TYR A 1 246 ? -27.620 -13.340 49.529 1.00 86.81 246 TYR A CA 1
ATOM 1972 C C . TYR A 1 246 ? -27.965 -13.788 48.108 1.00 86.81 246 TYR A C 1
ATOM 1974 O O . TYR A 1 246 ? -28.317 -14.941 47.889 1.00 86.81 246 TYR A O 1
ATOM 1982 N N . VAL A 1 247 ? -27.773 -12.883 47.147 1.00 87.75 247 VAL A N 1
ATOM 1983 C CA . VAL A 1 247 ? -27.886 -13.113 45.701 1.00 87.75 247 VAL A CA 1
ATOM 1984 C C . VAL A 1 247 ? -26.492 -13.056 45.077 1.00 87.75 247 VAL A C 1
ATOM 1986 O O . VAL A 1 247 ? -25.706 -12.147 45.378 1.00 87.75 247 VAL A O 1
ATOM 1989 N N . TYR A 1 248 ? -26.175 -14.014 44.207 1.00 88.12 248 TYR A N 1
ATOM 1990 C CA . TYR A 1 248 ? -24.877 -14.113 43.539 1.00 88.12 248 TYR A CA 1
ATOM 1991 C C . TYR A 1 248 ? -24.860 -13.382 42.195 1.00 88.12 248 TYR A C 1
ATOM 1993 O O . TYR A 1 248 ? -25.833 -13.415 41.446 1.00 88.12 248 TYR A O 1
ATOM 2001 N N . PHE A 1 249 ? -23.717 -12.773 41.859 1.00 86.94 249 PHE A N 1
ATOM 2002 C CA . PHE A 1 249 ? -23.553 -12.004 40.618 1.00 86.94 249 PHE A CA 1
ATOM 2003 C C . PHE A 1 249 ? -23.908 -12.813 39.364 1.00 86.94 249 PHE A C 1
ATOM 2005 O O . PHE A 1 249 ? -24.653 -12.342 38.513 1.00 86.94 249 PHE A O 1
ATOM 2012 N N . ASN A 1 250 ? -23.396 -14.044 39.262 1.00 85.44 250 ASN A N 1
ATOM 2013 C CA . ASN A 1 250 ? -23.630 -14.886 38.091 1.00 85.44 250 ASN A CA 1
ATOM 2014 C C . ASN A 1 250 ? -25.107 -15.269 37.962 1.00 85.44 250 ASN A C 1
ATOM 2016 O O . ASN A 1 250 ? -25.634 -15.255 36.860 1.00 85.44 250 ASN A O 1
ATOM 2020 N N . GLU A 1 251 ? -25.778 -15.587 39.071 1.00 84.12 251 GLU A N 1
ATOM 2021 C CA . GLU A 1 251 ? -27.196 -15.958 39.048 1.00 84.12 251 GLU A CA 1
ATOM 2022 C C . GLU A 1 251 ? -28.079 -14.789 38.623 1.00 84.12 251 GLU A C 1
ATOM 2024 O O . GLU A 1 251 ? -29.005 -14.991 37.845 1.00 84.12 251 GLU A O 1
ATOM 2029 N N . LEU A 1 252 ? -27.763 -13.576 39.085 1.00 85.38 252 LEU A N 1
ATOM 2030 C CA . LEU A 1 252 ? -28.498 -12.379 38.695 1.00 85.38 252 LEU A CA 1
ATOM 2031 C C . LEU A 1 252 ? -28.238 -11.991 37.236 1.00 85.38 252 LEU A C 1
ATOM 2033 O O . LEU A 1 252 ? -29.162 -11.581 36.555 1.00 85.38 252 LEU A O 1
ATOM 2037 N N . LEU A 1 253 ? -27.003 -12.132 36.748 1.00 83.31 253 LEU A N 1
ATOM 2038 C CA . LEU A 1 253 ? -26.645 -11.759 35.376 1.00 83.31 253 LEU A CA 1
ATOM 2039 C C . LEU A 1 253 ? -27.304 -12.657 34.311 1.00 83.31 253 LEU A C 1
ATOM 2041 O O . LEU A 1 253 ? -27.487 -12.227 33.177 1.00 83.31 253 LEU A O 1
ATOM 2045 N N . TYR A 1 254 ? -27.609 -13.912 34.652 1.00 78.50 254 TYR A N 1
ATOM 2046 C CA . TYR A 1 254 ? -28.277 -14.853 33.745 1.00 78.50 254 TYR A CA 1
ATOM 2047 C C . TYR A 1 254 ? -29.798 -14.667 33.666 1.00 78.50 254 TYR A C 1
ATOM 2049 O O . TYR A 1 254 ? -30.424 -15.288 32.803 1.00 78.50 254 TYR A O 1
ATOM 2057 N N . LYS A 1 255 ? -30.386 -13.893 34.581 1.00 74.88 255 LYS A N 1
ATOM 2058 C CA . LYS A 1 255 ? -31.826 -13.638 34.671 1.00 74.88 255 LYS A CA 1
ATOM 2059 C C . LYS A 1 255 ? -32.189 -12.350 33.948 1.00 74.88 255 LYS A C 1
ATOM 2061 O O . LYS A 1 255 ? -33.249 -12.373 33.288 1.00 74.88 255 LYS A O 1
#

Secondary structure (DSSP, 8-state):
--TT---HHHHHHHHHHHHHHHHHHHGGGHHHHHHHTT-HHHHHHHHHHHHHHHHHHHHHHHHHHHHHHHHHHHHHHSTT---SSS--SSSSSSSHHHHHHHHHHHHTTSSHHHHHHHHT---TTPPTTTT---TTHHHHHHHHHHHHHHHHHHHHHHHHHHHHHHHTTTTS-HHHHHHHHHHHHHHHHHHHHGGGTTTEEEGGGHHHHHHTS-TTTS--TTGGG-HHHHHHHHHHTTPPPPTTSEEEHHHHHT-

Foldseek 3Di:
DDPPPPPPVNVVCVVCVVVVVVVVVVCVCCVVVVVLVVDVVSVVVVVVVVVLVVVLVVLVVVVLVLLQVLLVVQCVQFALAADFPPHHVQCGSVDSVNSSVNLVCVLVVHCLVRVLVQQCPCDPPADPSYRHHDVCSVVSSVVSNVVSVVSVVVSVVSSVVVVCCVPVVCVVVPVNVVVVVVVQLQVLLCVQCVVVVSFKHAQVCVLVSLVVDDPPRHDDPVCVVPSVVSVVVVVVVVQDADPVRIGGPVSVSVD

Sequence (255 aa):
ITMSNLNASQLTFLRVGPQLVRVLRVMRVSRLLRLINKHPGLQALIKTIMFSLPSLLNVFSLLMLIFFIFSILGCFIFEGINSGYIIDDFKNFNDFGNAMLMCIRIATGEDWPYIMYDCNNTDSDCIPGKTCGSPYATIYFVSFQVICTFVMLNLFILVILQQFDQYYLAEDNIISKFEKDLLVFKSAWTEFAQSNRCVKMKDSKLVAFFKSMDKPLGMEEDDIKNDNDINKNIVQMDIRADGEGYVYFNELLYK

InterPro domains:
  IPR005821 Ion transport domain [PF00520] (17-168)
  IPR050599 Voltage-dependent calcium channel alpha-1 subunit [PTHR45628] (12-254)

Radius of gyration: 33.89 Å; chains: 1; bounding box: 94×42×91 Å

Organism: NCBI:txid151035

pLDDT: mean 83.03, std 10.84, range [40.41, 97.56]